Protein AF-A0A948F3L5-F1 (afdb_monomer)

Sequence (272 aa):
MDWMVRLPDGTLYGPLHLQALQVLARSGELTADTEIMDRKTSRTTTLQQALGGLATEAGPEADDLTATLQASWKDLAQSRDFYGHEARKWKNLYEQERERAAQKEQELMRQLEELHENELGACIRLEQAERELARLSEDYRRLEEEMEGTGGADPTARAMTWMKSYNDLSRRYDALMSQFTAKSLEVQEAREACVRAEEEAKQSLRQMETVAQREKEEAHLARKRLAEVEDAHLQLVKSYRELNDRYIRAREQAVQGQPTAPTGPRIKLTRS

Radius of gyration: 49.67 Å; Cα contacts (8 Å, |Δi|>4): 81; chains: 1; bounding box: 100×56×147 Å

pLDDT: mean 88.44, std 12.41, range [47.75, 98.5]

Structure (mmCIF, N/CA/C/O backbone):
data_AF-A0A948F3L5-F1
#
_entry.id   AF-A0A948F3L5-F1
#
loop_
_atom_site.group_PDB
_atom_site.id
_atom_site.type_symbol
_atom_site.label_atom_id
_atom_site.label_alt_id
_atom_site.label_comp_id
_atom_site.label_asym_id
_atom_site.label_entity_id
_atom_site.label_seq_id
_atom_site.pdbx_PDB_ins_code
_atom_site.Cartn_x
_atom_site.Cartn_y
_atom_site.Cartn_z
_atom_site.occupancy
_atom_site.B_iso_or_equiv
_atom_site.auth_seq_id
_atom_site.auth_comp_id
_atom_site.auth_asym_id
_atom_site.auth_atom_id
_atom_site.pdbx_PDB_model_num
ATOM 1 N N . MET A 1 1 ? -32.581 21.346 44.092 1.00 62.00 1 MET A N 1
ATOM 2 C CA . MET A 1 1 ? -31.331 21.850 43.481 1.00 62.00 1 MET A CA 1
ATOM 3 C C . MET A 1 1 ? -31.376 23.364 43.564 1.00 62.00 1 MET A C 1
ATOM 5 O O . MET A 1 1 ? -31.864 23.996 42.637 1.00 62.00 1 MET A O 1
ATOM 9 N N . ASP A 1 2 ? -30.996 23.939 44.703 1.00 85.62 2 ASP A N 1
ATOM 10 C CA . ASP A 1 2 ? -31.525 25.260 45.067 1.00 85.62 2 ASP A CA 1
ATOM 11 C C . ASP A 1 2 ? -30.473 26.235 45.611 1.00 85.62 2 ASP A C 1
ATOM 13 O O . ASP A 1 2 ? -30.848 27.304 46.056 1.00 85.62 2 ASP A O 1
ATOM 17 N N . TRP A 1 3 ? -29.171 25.946 45.549 1.00 92.44 3 TRP A N 1
ATOM 18 C CA . TRP A 1 3 ? -28.164 26.860 46.107 1.00 92.44 3 TRP A CA 1
ATOM 19 C C . TRP A 1 3 ? -27.540 27.749 45.027 1.00 92.44 3 TRP A C 1
ATOM 21 O O . TRP A 1 3 ? -27.182 27.267 43.953 1.00 92.44 3 TRP A O 1
ATOM 31 N N . MET A 1 4 ? -27.406 29.045 45.306 1.00 96.31 4 MET A N 1
ATOM 32 C CA . MET A 1 4 ? -26.634 29.997 44.502 1.00 96.31 4 MET A CA 1
ATOM 33 C C . MET A 1 4 ? -25.451 30.513 45.317 1.00 96.31 4 MET A C 1
ATOM 35 O O . MET A 1 4 ? -25.603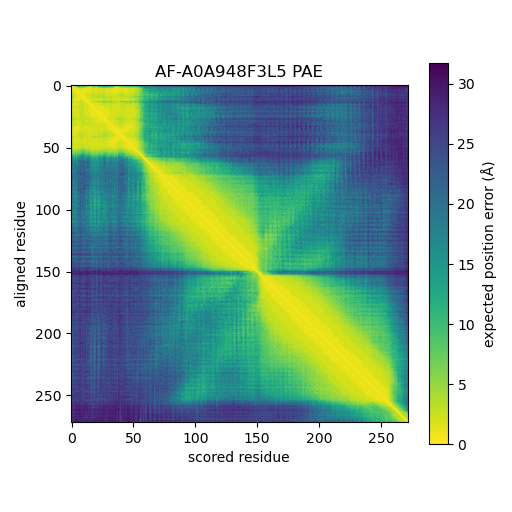 30.819 46.494 1.00 96.31 4 MET A O 1
ATOM 39 N N . VAL A 1 5 ? -24.279 30.609 44.702 1.00 96.44 5 VAL A N 1
ATOM 40 C CA . VAL A 1 5 ? -23.058 31.133 45.323 1.00 96.44 5 VAL A CA 1
ATOM 41 C C . VAL A 1 5 ? -22.924 32.599 44.971 1.00 96.44 5 VAL A C 1
ATOM 43 O O . VAL A 1 5 ? -23.073 32.955 43.804 1.00 96.44 5 VAL A O 1
ATOM 46 N N . ARG A 1 6 ? -22.629 33.443 45.954 1.00 96.88 6 ARG A N 1
ATOM 47 C CA . ARG A 1 6 ? -22.300 34.843 45.721 1.00 96.88 6 ARG A CA 1
ATOM 48 C C . ARG A 1 6 ? -20.790 35.024 45.779 1.00 96.88 6 ARG A C 1
ATOM 50 O O . ARG A 1 6 ? -20.177 34.803 46.820 1.00 96.88 6 ARG A O 1
ATOM 57 N N . LEU A 1 7 ? -20.200 35.407 44.655 1.00 94.12 7 LEU A N 1
ATOM 58 C CA . LEU A 1 7 ? -18.776 35.711 44.569 1.00 94.12 7 LEU A CA 1
ATOM 59 C C . LEU A 1 7 ? -18.476 37.093 45.189 1.00 94.12 7 LEU A C 1
ATOM 61 O O . LEU A 1 7 ? -19.390 37.910 45.349 1.00 94.12 7 LEU A O 1
ATOM 65 N N . PRO A 1 8 ? -17.208 37.389 45.542 1.00 90.56 8 PRO A N 1
ATOM 66 C CA . PRO A 1 8 ? -16.824 38.666 46.157 1.00 90.56 8 PRO A CA 1
ATOM 67 C C . PRO A 1 8 ? -17.127 39.897 45.292 1.00 90.56 8 PRO A C 1
ATOM 69 O O . PRO A 1 8 ? -17.306 40.994 45.813 1.00 90.56 8 PRO A O 1
ATOM 72 N N . ASP A 1 9 ? -17.206 39.713 43.973 1.00 93.00 9 ASP A N 1
ATOM 73 C CA . ASP A 1 9 ? -17.598 40.737 42.999 1.00 93.00 9 ASP A CA 1
ATOM 74 C C . ASP A 1 9 ? -19.118 41.015 42.984 1.00 93.00 9 ASP A C 1
ATOM 76 O O . ASP A 1 9 ? -19.596 41.880 42.251 1.00 93.00 9 ASP A O 1
ATOM 80 N N . GLY A 1 10 ? -19.886 40.299 43.810 1.00 92.38 10 GLY A N 1
ATOM 81 C CA . GLY A 1 10 ? -21.334 40.408 43.920 1.00 92.38 10 GLY A CA 1
ATOM 82 C C . GLY A 1 10 ? -22.104 39.593 42.882 1.00 92.38 10 GLY A C 1
ATOM 83 O O . GLY A 1 10 ? -23.337 39.611 42.918 1.00 92.38 10 GLY A O 1
ATOM 84 N N . THR A 1 11 ? -21.422 38.868 41.991 1.00 95.06 11 THR A N 1
ATOM 85 C CA . THR A 1 11 ? -22.075 38.017 40.994 1.00 95.06 11 THR A CA 1
ATOM 86 C C . THR A 1 11 ? -22.633 36.745 41.631 1.00 95.06 11 THR A C 1
ATOM 88 O O . THR A 1 11 ? -22.100 36.219 42.611 1.00 95.06 11 THR A O 1
ATOM 91 N N . LEU A 1 12 ? -23.758 36.266 41.094 1.00 95.19 12 LEU A N 1
ATOM 92 C CA . LEU A 1 12 ? -24.435 35.060 41.566 1.00 95.19 12 LEU A CA 1
ATOM 93 C C . LEU A 1 12 ? -24.225 33.918 40.572 1.00 95.19 12 LEU A C 1
ATOM 95 O O . LEU A 1 12 ? -24.549 34.049 39.393 1.00 95.19 12 LEU A O 1
ATOM 99 N N . TYR A 1 13 ? -23.735 32.787 41.070 1.00 93.31 13 TYR A N 1
ATOM 100 C CA . TYR A 1 13 ? -23.467 31.576 40.301 1.00 93.31 13 TYR A CA 1
ATOM 101 C C . TYR A 1 13 ? -24.371 30.438 40.795 1.00 93.31 13 TYR A C 1
ATOM 103 O O . TYR A 1 13 ? -24.291 30.020 41.950 1.00 93.31 13 TYR A O 1
ATOM 111 N N . GLY A 1 14 ? -25.274 29.935 39.952 1.00 86.06 14 GLY A N 1
ATOM 112 C CA . GLY A 1 14 ? -26.210 28.867 40.327 1.00 86.06 14 GLY A CA 1
ATOM 113 C C . GLY A 1 14 ? -27.324 28.637 39.300 1.00 86.06 14 GLY A C 1
ATOM 114 O O . GLY A 1 14 ? -27.429 29.404 38.343 1.00 86.06 14 GLY A O 1
ATOM 115 N N . PRO A 1 15 ? -28.176 27.603 39.476 1.00 90.06 15 PRO A N 1
ATOM 116 C CA . PRO A 1 15 ? -28.344 26.762 40.670 1.00 90.06 15 PRO A CA 1
ATOM 117 C C . PRO A 1 15 ? -27.375 25.570 40.743 1.00 90.06 15 PRO A C 1
ATOM 119 O O . PRO A 1 15 ? -27.203 24.829 39.780 1.00 90.06 15 PRO A O 1
ATOM 122 N N . LEU A 1 16 ? -26.791 25.349 41.922 1.00 92.56 16 LEU A N 1
ATOM 123 C CA . LEU A 1 16 ? -25.846 24.268 42.208 1.00 92.56 16 LEU A CA 1
ATOM 124 C C . LEU A 1 16 ? -26.396 23.311 43.277 1.00 92.56 16 LEU A C 1
ATOM 126 O O . LEU A 1 16 ? -27.225 23.666 44.123 1.00 92.56 16 LEU A O 1
ATOM 130 N N . HIS A 1 17 ? -25.933 22.060 43.229 1.00 91.69 17 HIS A N 1
ATOM 131 C CA . HIS A 1 17 ? -26.188 21.076 44.279 1.00 91.69 17 HIS A CA 1
ATOM 132 C C . HIS A 1 17 ? -25.215 21.285 45.444 1.00 91.69 17 HIS A C 1
ATOM 134 O O . HIS A 1 17 ? -24.051 21.617 45.232 1.00 91.69 17 HIS A O 1
ATOM 140 N N . LEU A 1 18 ? -25.656 21.024 46.675 1.00 86.69 18 LEU A N 1
ATOM 141 C CA . LEU A 1 18 ? -24.833 21.242 47.868 1.00 86.69 18 LEU A CA 1
ATOM 142 C C . LEU A 1 18 ? -23.567 20.357 47.879 1.00 86.69 18 LEU A C 1
ATOM 144 O O . LEU A 1 18 ? -22.511 20.786 48.332 1.00 86.69 18 LEU A O 1
ATOM 148 N N . GLN A 1 19 ? -23.629 19.172 47.262 1.00 87.19 19 GLN A N 1
ATOM 149 C CA . GLN A 1 19 ? -22.448 18.323 47.028 1.00 87.19 19 GLN A CA 1
ATOM 150 C C . GLN A 1 19 ? -21.428 18.963 46.070 1.00 87.19 19 GLN A C 1
ATOM 152 O O . GLN A 1 19 ? -20.229 18.835 46.291 1.00 87.19 19 GLN A O 1
ATOM 157 N N . ALA A 1 20 ? -21.874 19.680 45.032 1.00 90.06 20 ALA A N 1
ATOM 158 C CA . ALA A 1 20 ? -20.967 20.372 44.112 1.00 90.06 20 ALA A CA 1
ATOM 159 C C . ALA A 1 20 ? -20.237 21.522 44.823 1.00 90.06 20 ALA A C 1
ATOM 161 O O . ALA A 1 20 ? -19.038 21.704 44.629 1.00 90.06 20 ALA A O 1
ATOM 162 N N . LEU A 1 21 ? -20.928 22.229 45.727 1.00 92.38 21 LEU A N 1
ATOM 163 C CA . LEU A 1 21 ? -20.315 23.243 46.591 1.00 92.38 21 LEU A CA 1
ATOM 164 C C . LEU A 1 21 ? -19.250 22.648 47.515 1.00 92.38 21 LEU A C 1
ATOM 166 O O . LEU A 1 21 ? -18.215 23.268 47.728 1.00 92.38 21 LEU A O 1
ATOM 170 N N . GLN A 1 22 ? -19.462 21.429 48.018 1.00 89.75 22 GLN A N 1
ATOM 171 C CA . GLN A 1 22 ? -18.465 20.727 48.825 1.00 89.75 22 GLN A CA 1
ATOM 172 C C . GLN A 1 22 ? -17.207 20.369 48.015 1.00 89.75 22 GLN A C 1
ATOM 174 O O . GLN A 1 22 ? -16.100 20.444 48.546 1.00 89.75 22 GLN A O 1
ATOM 179 N N . VAL A 1 23 ? -17.359 20.002 46.738 1.00 89.69 23 VAL A N 1
ATOM 180 C CA . VAL A 1 23 ? -16.224 19.744 45.834 1.00 89.69 23 VAL A CA 1
ATOM 181 C C . VAL A 1 23 ? -15.447 21.033 45.553 1.00 89.69 23 VAL A C 1
ATOM 183 O O . VAL A 1 23 ? -14.229 21.029 45.697 1.00 89.69 23 VAL A O 1
ATOM 186 N N . LEU A 1 24 ? -16.140 22.136 45.249 1.00 92.12 24 LEU A N 1
ATOM 187 C CA . LEU A 1 24 ? -15.525 23.449 45.001 1.00 92.12 24 LEU A CA 1
ATOM 188 C C . LEU A 1 24 ? -14.835 24.031 46.249 1.00 92.12 24 LEU A C 1
ATOM 190 O O . LEU A 1 24 ? -13.778 24.650 46.159 1.00 92.12 24 LEU A O 1
ATOM 194 N N . ALA A 1 25 ? -15.395 23.790 47.437 1.00 91.88 25 ALA A N 1
ATOM 195 C CA . ALA A 1 25 ? -14.750 24.140 48.702 1.00 91.88 25 ALA A CA 1
ATOM 196 C C . ALA A 1 25 ? -13.459 23.334 48.923 1.00 91.88 25 ALA A C 1
ATOM 198 O O . ALA A 1 25 ? -12.459 23.871 49.392 1.00 91.88 25 ALA A O 1
ATOM 199 N N . ARG A 1 26 ? -13.462 22.037 48.575 1.00 86.19 26 ARG A N 1
ATOM 200 C CA . ARG A 1 26 ? -12.285 21.160 48.699 1.00 86.19 26 ARG A CA 1
ATOM 201 C C . ARG A 1 26 ? -11.198 21.467 47.671 1.00 86.19 26 ARG A C 1
ATOM 203 O O . ARG A 1 26 ? -10.030 21.275 47.994 1.00 86.19 26 ARG A O 1
ATOM 210 N N . SER A 1 27 ? -11.555 21.924 46.467 1.00 89.25 27 SER A N 1
ATOM 211 C CA . SER A 1 27 ? -10.576 22.373 45.466 1.00 89.25 27 SER A CA 1
ATOM 212 C C . SER A 1 27 ? -9.958 23.736 45.801 1.00 89.25 27 SER A C 1
ATOM 214 O O . SER A 1 27 ? -8.959 24.108 45.192 1.00 89.25 27 SER A O 1
ATOM 216 N N . GLY A 1 28 ? -10.506 24.453 46.791 1.00 90.88 28 GLY A N 1
ATOM 217 C CA . GLY A 1 28 ? -10.037 25.775 47.212 1.00 90.88 28 GLY A CA 1
ATOM 218 C C . GLY A 1 28 ? -10.542 26.922 46.334 1.00 90.88 28 GLY A C 1
ATOM 219 O O . GLY A 1 28 ? -10.111 28.056 46.514 1.00 90.88 28 GLY A O 1
ATOM 220 N N . GLU A 1 29 ? -11.459 26.647 45.403 1.00 92.56 29 GLU A N 1
ATOM 221 C CA . GLU A 1 29 ? -12.070 27.666 44.540 1.00 92.56 29 GLU A CA 1
ATOM 222 C C . GLU A 1 29 ? -13.083 28.538 45.293 1.00 92.56 29 GLU A C 1
ATOM 224 O O . GLU A 1 29 ? -13.306 29.688 44.920 1.00 92.56 29 GLU A O 1
ATOM 229 N N . LEU A 1 30 ? -13.673 28.014 46.373 1.00 94.06 30 LEU A N 1
ATOM 230 C CA . LEU A 1 30 ? -14.559 28.753 47.272 1.00 94.06 30 LEU A CA 1
ATOM 231 C C . LEU A 1 30 ? -13.974 28.794 48.685 1.00 94.06 30 LEU A C 1
ATOM 233 O O . LEU A 1 30 ? -13.595 27.763 49.243 1.00 94.06 30 LEU A O 1
ATOM 237 N N . THR A 1 31 ? -13.949 29.979 49.294 1.00 92.94 31 THR A N 1
ATOM 238 C CA . THR A 1 31 ? -13.561 30.145 50.701 1.00 92.94 31 THR A CA 1
ATOM 239 C C . THR A 1 31 ? -14.710 29.748 51.629 1.00 92.94 31 THR A C 1
ATOM 241 O O . THR A 1 31 ? -15.884 29.863 51.274 1.00 92.94 31 THR A O 1
ATOM 244 N N . ALA A 1 32 ? -14.388 29.295 52.844 1.00 91.56 32 ALA A N 1
ATOM 245 C CA . ALA A 1 32 ? -15.377 28.852 53.836 1.00 91.56 32 ALA A CA 1
ATOM 246 C C . ALA A 1 32 ? -16.413 29.938 54.203 1.00 91.56 32 ALA A C 1
ATOM 248 O O . ALA A 1 32 ? -17.563 29.622 54.521 1.00 91.56 32 ALA A O 1
ATOM 249 N N . ASP A 1 33 ? -16.013 31.204 54.080 1.00 93.69 33 ASP A N 1
ATOM 250 C CA . ASP A 1 33 ? -16.836 32.378 54.373 1.00 93.69 33 ASP A CA 1
ATOM 251 C C . ASP A 1 33 ? -17.692 32.830 53.181 1.00 93.69 33 ASP A C 1
ATOM 253 O O . ASP A 1 33 ? -18.449 33.791 53.301 1.00 93.69 33 ASP A O 1
ATOM 257 N N . THR A 1 34 ? -17.599 32.150 52.030 1.00 95.88 34 THR A N 1
ATOM 258 C CA . THR A 1 34 ? -18.387 32.503 50.841 1.00 95.88 34 THR A CA 1
ATOM 259 C C . THR A 1 34 ? -19.879 32.424 51.162 1.00 95.88 34 THR A C 1
ATOM 261 O O . THR A 1 34 ? -20.368 31.416 51.684 1.00 95.88 34 THR A O 1
ATOM 264 N N . GLU A 1 35 ? -20.613 33.488 50.838 1.00 96.75 35 GLU A N 1
ATOM 265 C CA . GLU A 1 35 ? -22.059 33.542 51.019 1.00 96.75 35 GLU A CA 1
ATOM 266 C C . GLU A 1 35 ? -22.749 32.653 49.984 1.00 96.75 35 GLU A C 1
ATOM 268 O O . GLU A 1 35 ? -22.563 32.800 48.773 1.00 96.75 35 GLU A O 1
ATOM 273 N N . ILE A 1 36 ? -23.595 31.745 50.460 1.00 96.19 36 ILE A N 1
ATOM 274 C CA . ILE A 1 36 ? -24.494 30.978 49.608 1.00 96.19 36 ILE A CA 1
ATOM 275 C C . ILE A 1 36 ? -25.940 31.304 49.965 1.00 96.19 36 ILE A C 1
ATOM 277 O O . ILE A 1 36 ? -26.285 31.544 51.121 1.00 96.19 36 ILE A O 1
ATOM 281 N N . MET A 1 37 ? -26.795 31.331 48.955 1.00 95.62 37 MET A N 1
ATOM 282 C CA . MET A 1 37 ? -28.201 31.678 49.075 1.00 95.62 37 MET A CA 1
ATOM 283 C C . MET A 1 37 ? -29.055 30.495 48.640 1.00 95.62 37 MET A C 1
ATOM 285 O O . MET A 1 37 ? -28.908 29.998 47.522 1.00 95.62 37 MET A O 1
ATOM 289 N N . ASP A 1 38 ? -29.963 30.059 49.508 1.00 93.31 38 ASP A N 1
ATOM 290 C CA . ASP A 1 38 ? -30.997 29.100 49.130 1.00 93.31 38 ASP A CA 1
ATOM 291 C C . ASP A 1 38 ? -32.077 29.826 48.321 1.00 93.31 38 ASP A C 1
ATOM 293 O O . ASP A 1 38 ? -32.753 30.733 48.801 1.00 93.31 38 ASP A O 1
ATOM 297 N N . ARG A 1 39 ? -32.249 29.412 47.071 1.00 92.69 39 ARG A N 1
ATOM 298 C CA . ARG A 1 39 ? -33.186 29.967 46.097 1.00 92.69 39 ARG A CA 1
ATOM 299 C C . ARG A 1 39 ? -34.642 29.863 46.549 1.00 92.69 39 ARG A C 1
ATOM 301 O O . ARG A 1 39 ? -35.451 30.678 46.118 1.00 92.69 39 ARG A O 1
ATOM 308 N N . LYS A 1 40 ? -35.001 28.866 47.364 1.00 90.81 40 LYS A N 1
ATOM 309 C CA . LYS A 1 40 ? -36.391 28.659 47.805 1.00 90.81 40 LYS A CA 1
ATOM 310 C C . LYS A 1 40 ? -36.759 29.520 48.999 1.00 90.81 40 LYS A C 1
ATOM 312 O O . LYS A 1 40 ? -37.881 30.008 49.077 1.00 90.81 40 LYS A O 1
ATOM 317 N N . THR A 1 41 ? -35.829 29.674 49.933 1.00 91.69 41 THR A N 1
ATOM 318 C CA . THR A 1 41 ? -36.065 30.397 51.187 1.00 91.69 41 THR A CA 1
ATOM 319 C C . THR A 1 41 ? -35.507 31.819 51.164 1.00 91.69 41 THR A C 1
ATOM 321 O O . THR A 1 41 ? -35.780 32.593 52.078 1.00 91.69 41 THR A O 1
ATOM 324 N N . SER A 1 42 ? -34.730 32.166 50.132 1.00 91.19 42 SER A N 1
ATOM 325 C CA . SER A 1 42 ? -33.952 33.407 50.009 1.00 91.19 42 SER A CA 1
ATOM 326 C C . SER A 1 42 ? -33.029 33.666 51.202 1.00 91.19 42 SER A C 1
ATOM 328 O O . SER A 1 42 ? -32.606 34.798 51.435 1.00 91.19 42 SER A O 1
ATOM 330 N N . ARG A 1 43 ? -32.718 32.627 51.983 1.00 94.44 43 ARG A N 1
ATOM 331 C CA . ARG A 1 43 ? -31.864 32.740 53.158 1.00 94.44 43 ARG A CA 1
ATOM 332 C C . ARG A 1 43 ? -30.409 32.673 52.715 1.00 94.44 43 ARG A C 1
ATOM 334 O O . ARG A 1 43 ? -30.001 31.715 52.061 1.00 94.44 43 ARG A O 1
ATOM 341 N N . THR A 1 44 ? -29.637 33.686 53.087 1.00 93.94 44 THR A N 1
ATOM 342 C CA . THR A 1 44 ? -28.184 33.688 52.947 1.00 93.94 44 THR A CA 1
ATOM 343 C C . THR A 1 44 ? -27.552 33.031 54.167 1.00 93.94 44 THR A C 1
ATOM 345 O O . THR A 1 44 ? -27.888 33.328 55.315 1.00 93.94 44 THR A O 1
ATOM 348 N N . THR A 1 45 ? -26.651 32.093 53.916 1.00 94.88 45 THR A N 1
ATOM 349 C CA . THR A 1 45 ? -25.855 31.398 54.930 1.00 94.88 45 THR A CA 1
ATOM 350 C C . THR A 1 45 ? -24.426 31.294 54.427 1.00 94.88 45 THR A C 1
ATOM 352 O O . THR A 1 45 ? -24.205 31.223 53.219 1.00 94.88 45 THR A O 1
ATOM 355 N N . THR A 1 46 ? -23.442 31.266 55.320 1.00 95.44 46 THR A N 1
ATOM 356 C CA . THR A 1 46 ? -22.065 31.000 54.889 1.00 95.44 46 THR A CA 1
ATOM 357 C C . THR A 1 46 ? -21.912 29.533 54.500 1.00 95.44 46 THR A C 1
ATOM 359 O O . THR A 1 46 ? -22.583 28.652 55.051 1.00 95.44 46 THR A O 1
ATOM 362 N N . LEU A 1 47 ? -21.018 29.260 53.549 1.00 92.19 47 LEU A N 1
ATOM 363 C CA . LEU A 1 47 ? -20.717 27.908 53.082 1.00 92.19 47 LEU A CA 1
ATOM 364 C C . LEU A 1 47 ? -20.346 26.974 54.248 1.00 92.19 47 LEU A C 1
ATOM 366 O O . LEU A 1 47 ? -20.824 25.840 54.307 1.00 92.19 47 LEU A O 1
ATOM 370 N N . GLN A 1 48 ? -19.575 27.468 55.223 1.00 91.56 48 GLN A N 1
ATOM 371 C CA . GLN A 1 48 ? -19.225 26.717 56.431 1.00 91.56 48 GLN A CA 1
ATOM 372 C C . GLN A 1 48 ? -20.445 26.349 57.289 1.00 91.56 48 GLN A C 1
ATOM 374 O O . GLN A 1 48 ? -20.538 25.217 57.760 1.00 91.56 48 GLN A O 1
ATOM 379 N N . GLN A 1 49 ? -21.394 27.271 57.484 1.00 90.56 49 GLN A N 1
ATOM 380 C CA . GLN A 1 49 ? -22.606 27.004 58.267 1.00 90.56 49 GLN A CA 1
ATOM 381 C C . GLN A 1 49 ? -23.538 26.024 57.553 1.00 90.56 49 GLN A C 1
ATOM 383 O O . GLN A 1 49 ? -24.088 25.126 58.190 1.00 90.56 49 GLN A O 1
ATOM 388 N N . ALA A 1 50 ? -23.682 26.159 56.234 1.00 88.69 50 ALA A N 1
ATOM 389 C CA . ALA A 1 50 ? -24.519 25.268 55.440 1.00 88.69 50 ALA A CA 1
ATOM 390 C C . ALA A 1 50 ? -23.975 23.831 55.404 1.00 88.69 50 ALA A C 1
ATOM 392 O O . ALA A 1 50 ? -24.744 22.878 55.507 1.00 88.69 50 ALA A O 1
ATOM 393 N N . LEU A 1 51 ? -22.651 23.663 55.312 1.00 87.50 51 LEU A N 1
ATOM 394 C CA . LEU A 1 51 ? -22.006 22.348 55.381 1.00 87.50 51 LEU A CA 1
ATOM 395 C C . LEU A 1 51 ? -21.973 21.790 56.815 1.00 87.50 51 LEU A C 1
ATOM 397 O O . LEU A 1 51 ? -22.134 20.586 57.005 1.00 87.50 51 LEU A O 1
ATOM 401 N N . GLY A 1 52 ? -21.800 22.649 57.825 1.00 81.56 52 GLY A N 1
ATOM 402 C CA . GLY A 1 52 ? -21.750 22.260 59.237 1.00 81.56 52 GLY A CA 1
ATOM 403 C C . GLY A 1 52 ? -23.102 21.833 59.817 1.00 81.56 52 GLY A C 1
ATOM 404 O O . GLY A 1 52 ? -23.148 20.902 60.620 1.00 81.56 52 GLY A O 1
ATOM 405 N N . GLY A 1 53 ? -24.204 22.450 59.375 1.00 74.81 53 GLY A N 1
ATOM 406 C CA . GLY A 1 53 ? -25.560 22.086 59.804 1.00 74.81 53 GLY A CA 1
ATOM 407 C C . GLY A 1 53 ? -26.001 20.695 59.336 1.00 74.81 53 GLY A C 1
ATOM 408 O O . GLY A 1 53 ? -26.759 20.024 60.025 1.00 74.81 53 GLY A O 1
ATOM 409 N N . LEU A 1 54 ? -25.467 20.215 58.210 1.00 66.44 54 LEU A N 1
ATOM 410 C CA . LEU A 1 54 ? -25.717 18.855 57.718 1.00 66.44 54 LEU A CA 1
ATOM 411 C C . LEU A 1 54 ? -24.953 17.782 58.503 1.00 66.44 54 LEU A C 1
ATOM 413 O O . LEU A 1 54 ? -25.400 16.642 58.574 1.00 66.44 54 LEU A O 1
ATOM 417 N N . ALA A 1 55 ? -23.820 18.137 59.114 1.00 58.47 55 ALA A N 1
ATOM 418 C CA . ALA A 1 55 ? -23.020 17.199 59.898 1.00 58.47 55 ALA A CA 1
ATOM 419 C C . ALA A 1 55 ? -23.642 16.881 61.270 1.00 58.47 55 ALA A C 1
ATOM 421 O O . ALA A 1 55 ? -23.285 15.878 61.878 1.00 58.47 55 ALA A O 1
ATOM 422 N N . THR A 1 56 ? -24.565 17.713 61.767 1.00 58.44 56 THR A N 1
ATOM 423 C CA . THR A 1 56 ? -25.170 17.546 63.101 1.00 58.44 56 THR A CA 1
ATOM 424 C C . THR A 1 56 ? -26.444 16.692 63.103 1.00 58.44 56 THR A C 1
ATOM 426 O O . THR A 1 56 ? -26.819 16.188 64.156 1.00 58.44 56 THR A O 1
ATOM 429 N N . GLU A 1 57 ? -27.077 16.471 61.945 1.00 54.28 57 GLU A N 1
ATOM 430 C CA . GLU A 1 57 ? -28.243 15.574 61.796 1.00 54.28 57 GLU A CA 1
ATOM 431 C C . GLU A 1 57 ? -27.884 14.191 61.230 1.00 54.28 57 GLU A C 1
ATOM 433 O O . GLU A 1 57 ? -28.729 13.296 61.159 1.00 54.28 57 GLU A O 1
ATOM 438 N N . ALA A 1 58 ? -26.624 13.984 60.852 1.00 47.75 58 ALA A N 1
ATOM 439 C CA . ALA A 1 58 ? -26.143 12.707 60.359 1.00 47.75 58 ALA A CA 1
ATOM 440 C C . ALA A 1 58 ? -25.910 11.756 61.545 1.00 47.75 58 ALA A C 1
ATOM 442 O O . ALA A 1 58 ? -24.848 11.735 62.164 1.00 47.75 58 ALA A O 1
ATOM 443 N N . GLY A 1 59 ? -26.945 10.987 61.890 1.00 56.75 59 GLY A N 1
ATOM 444 C CA . GLY A 1 59 ? -26.831 9.838 62.786 1.00 56.75 59 GLY A CA 1
ATOM 445 C C . GLY A 1 59 ? -25.828 8.786 62.268 1.00 56.75 59 GLY A C 1
ATOM 446 O O . GLY A 1 59 ? -25.232 8.964 61.206 1.00 56.75 59 GLY A O 1
ATOM 447 N N . PRO A 1 60 ? -25.655 7.653 62.973 1.00 57.91 60 PRO A N 1
ATOM 448 C CA . PRO A 1 60 ? -24.640 6.624 62.685 1.00 57.91 60 PRO A CA 1
ATOM 449 C C . PRO A 1 60 ? -24.687 5.972 61.279 1.00 57.91 60 PRO A C 1
ATOM 451 O O . PRO A 1 60 ? -23.862 5.117 60.983 1.00 57.91 60 PRO A O 1
ATOM 454 N N . GLU A 1 61 ? -25.594 6.384 60.388 1.00 52.94 61 GLU A N 1
ATOM 455 C CA . GLU A 1 61 ? -25.607 6.031 58.957 1.00 52.94 61 GLU A CA 1
ATOM 456 C C . GLU A 1 61 ? -24.574 6.814 58.111 1.00 52.94 61 GLU A C 1
ATOM 458 O O . GLU A 1 61 ? -24.322 6.471 56.955 1.00 52.94 61 GLU A O 1
ATOM 463 N N . ALA A 1 62 ? -23.935 7.853 58.665 1.00 55.22 62 ALA A N 1
ATOM 464 C CA . ALA A 1 62 ? -22.911 8.643 57.968 1.00 55.22 62 ALA A CA 1
ATOM 465 C C . ALA A 1 62 ? -21.647 7.834 57.614 1.00 55.22 62 ALA A C 1
ATOM 467 O O . ALA A 1 62 ? -21.020 8.078 56.577 1.00 55.22 62 ALA A O 1
ATOM 468 N N . ASP A 1 63 ? -21.292 6.847 58.441 1.00 56.62 63 ASP A N 1
ATOM 469 C CA . ASP A 1 63 ? -20.127 5.989 58.204 1.00 56.62 63 ASP A CA 1
ATOM 470 C C . ASP A 1 63 ? -20.324 5.083 56.975 1.00 56.62 63 ASP A C 1
ATOM 472 O O . ASP A 1 63 ? -19.379 4.856 56.218 1.00 56.62 63 ASP A O 1
ATOM 476 N N . ASP A 1 64 ? -21.559 4.668 56.677 1.00 61.00 64 ASP A N 1
ATOM 477 C CA . ASP A 1 64 ? -21.861 3.808 55.522 1.00 61.00 64 ASP A CA 1
ATOM 478 C C . ASP A 1 64 ? -21.840 4.597 54.188 1.00 61.00 64 ASP A C 1
ATOM 480 O O . ASP A 1 64 ? -21.381 4.128 53.139 1.00 61.00 64 ASP A O 1
ATOM 484 N N . LEU A 1 65 ? -22.231 5.877 54.229 1.00 64.69 65 LEU A N 1
ATOM 485 C CA . LEU A 1 65 ? -22.148 6.791 53.080 1.00 64.69 65 LEU A CA 1
ATOM 486 C C . LEU A 1 65 ? -20.705 7.188 52.735 1.00 64.69 65 LEU A C 1
ATOM 488 O O . LEU A 1 65 ? -20.362 7.366 51.564 1.00 64.69 65 LEU A O 1
ATOM 492 N N . THR A 1 66 ? -19.829 7.320 53.733 1.00 67.44 66 THR A N 1
ATOM 493 C CA . THR A 1 66 ? -18.410 7.597 53.462 1.00 67.44 66 THR A CA 1
ATOM 494 C C . THR A 1 66 ? -17.695 6.382 52.875 1.00 67.44 66 THR A C 1
ATOM 496 O O . THR A 1 66 ? -16.881 6.553 51.965 1.00 67.44 66 THR A O 1
ATOM 499 N N . ALA A 1 67 ? -18.044 5.165 53.306 1.00 66.25 67 ALA A N 1
ATOM 500 C CA . ALA A 1 67 ? -17.515 3.928 52.739 1.00 66.25 67 ALA A CA 1
ATOM 501 C C . ALA A 1 67 ? -17.925 3.740 51.266 1.00 66.25 67 ALA A C 1
ATOM 503 O O . ALA A 1 67 ? -17.078 3.450 50.416 1.00 66.25 67 ALA A O 1
ATOM 504 N N . THR A 1 68 ? -19.195 3.986 50.933 1.00 71.75 68 THR A N 1
ATOM 505 C CA . THR A 1 68 ? -19.695 3.920 49.545 1.00 71.75 68 THR A CA 1
ATOM 506 C C . THR A 1 68 ? -19.082 4.994 48.646 1.00 71.75 68 THR A C 1
ATOM 508 O O . THR A 1 68 ? -18.692 4.701 47.513 1.00 71.75 68 THR A O 1
ATOM 511 N N . LEU A 1 69 ? -18.895 6.219 49.150 1.00 70.31 69 LEU A N 1
ATOM 512 C CA . LEU A 1 69 ? -18.169 7.262 48.422 1.00 70.31 69 LEU A CA 1
ATOM 513 C C . LEU A 1 69 ? -16.706 6.870 48.194 1.00 70.31 69 LEU A C 1
ATOM 515 O O . LEU A 1 69 ? -16.212 6.997 47.077 1.00 70.31 69 LEU A O 1
ATOM 519 N N . GLN A 1 70 ? -16.002 6.368 49.212 1.00 71.62 70 GLN A N 1
ATOM 520 C CA . GLN A 1 70 ? -14.610 5.932 49.060 1.00 71.62 70 GLN A CA 1
ATOM 521 C C . GLN A 1 70 ? -14.457 4.776 48.062 1.00 71.62 70 GLN A C 1
ATOM 523 O O . GLN A 1 70 ? -13.482 4.765 47.308 1.00 71.62 70 GLN A O 1
ATOM 528 N N . ALA A 1 71 ? -15.408 3.838 48.020 1.00 74.19 71 ALA A N 1
ATOM 529 C CA . ALA A 1 71 ? -15.455 2.800 46.992 1.00 74.19 71 ALA A CA 1
ATOM 530 C C . ALA A 1 71 ? -15.633 3.414 45.591 1.00 74.19 71 ALA A C 1
ATOM 532 O O . ALA A 1 71 ? -14.838 3.140 44.695 1.00 74.19 71 ALA A O 1
ATOM 533 N N . SER A 1 72 ? -16.571 4.355 45.438 1.00 84.94 72 SER A N 1
ATOM 534 C CA . SER A 1 72 ? -16.809 5.064 44.174 1.00 84.94 72 SER A CA 1
ATOM 535 C C . SER A 1 72 ? -15.585 5.849 43.676 1.00 84.94 72 SER A C 1
ATOM 537 O O . SER A 1 72 ? -15.283 5.827 42.483 1.00 84.94 72 SER A O 1
ATOM 539 N N . TRP A 1 73 ? -14.826 6.500 44.565 1.00 83.50 73 TRP A N 1
ATOM 540 C CA . TRP A 1 73 ? -13.595 7.204 44.183 1.00 83.50 73 TRP A CA 1
ATOM 541 C C . TRP A 1 73 ? -12.492 6.256 43.711 1.00 83.50 73 TRP A C 1
ATOM 543 O O . TRP A 1 73 ? -11.753 6.599 42.787 1.00 83.50 73 TRP A O 1
ATOM 553 N N . LYS A 1 74 ? -12.374 5.069 44.316 1.00 88.75 74 LYS A N 1
ATOM 554 C CA . LYS A 1 74 ? -11.410 4.052 43.872 1.00 88.75 74 LYS A CA 1
ATOM 555 C C . LYS A 1 74 ? -11.768 3.520 42.486 1.00 88.75 74 LYS A C 1
ATOM 557 O O . LYS A 1 74 ? -10.879 3.441 41.642 1.00 88.75 74 LYS A O 1
ATOM 562 N N . ASP A 1 75 ? -13.045 3.252 42.231 1.00 87.56 75 ASP A N 1
ATOM 563 C CA . ASP A 1 75 ? -13.517 2.796 40.919 1.00 87.56 75 ASP A CA 1
ATOM 564 C C . ASP A 1 75 ? -13.297 3.867 39.842 1.00 87.56 75 ASP A C 1
ATOM 566 O O . ASP A 1 75 ? -12.813 3.573 38.747 1.00 87.56 75 ASP A O 1
ATOM 570 N N . LEU A 1 76 ? -13.561 5.138 40.164 1.00 88.31 76 LEU A N 1
ATOM 571 C CA . LEU A 1 76 ? -13.281 6.260 39.265 1.00 88.31 76 LEU A CA 1
ATOM 572 C C . LEU A 1 76 ? -11.782 6.422 38.983 1.00 88.31 76 LEU A C 1
ATOM 574 O O . LEU A 1 76 ? -11.404 6.687 37.842 1.00 88.31 76 LEU A O 1
ATOM 578 N N . ALA A 1 77 ? -10.922 6.244 39.989 1.00 89.75 77 ALA A N 1
ATOM 579 C CA . ALA A 1 77 ? -9.475 6.314 39.806 1.00 89.75 77 ALA A CA 1
ATOM 580 C C . ALA A 1 77 ? -8.968 5.183 38.896 1.00 89.75 77 ALA A C 1
ATOM 582 O O . ALA A 1 77 ? -8.224 5.447 37.953 1.00 89.75 77 ALA A O 1
ATOM 583 N N . GLN A 1 78 ? -9.438 3.950 39.114 1.00 92.12 78 GLN A N 1
ATOM 584 C CA . GLN A 1 78 ? -9.106 2.802 38.265 1.00 92.12 78 GLN A CA 1
ATOM 585 C C . GLN A 1 78 ? -9.595 2.997 36.827 1.00 92.12 78 GLN A C 1
ATOM 587 O O . GLN A 1 78 ? -8.852 2.742 35.881 1.00 92.12 78 GLN A O 1
ATOM 592 N N . SER A 1 79 ? -10.817 3.502 36.655 1.00 89.44 79 SER A N 1
ATOM 593 C CA . SER A 1 79 ? -11.396 3.803 35.344 1.00 89.44 79 SER A CA 1
ATOM 594 C C . SER A 1 79 ? -10.594 4.879 34.601 1.00 89.44 79 SER A C 1
ATOM 596 O O . SER A 1 79 ? -10.246 4.714 33.432 1.00 89.44 79 SER A O 1
ATOM 598 N N . ARG A 1 80 ? -10.193 5.955 35.291 1.00 93.19 80 ARG A N 1
ATOM 599 C CA . ARG A 1 80 ? -9.331 7.000 34.721 1.00 93.19 80 ARG A CA 1
ATOM 600 C C . ARG A 1 80 ? -7.982 6.441 34.276 1.00 93.19 80 ARG A C 1
ATOM 602 O O . ARG A 1 80 ? -7.517 6.769 33.186 1.00 93.19 80 ARG A O 1
ATOM 609 N N . ASP A 1 81 ? -7.350 5.621 35.107 1.00 95.25 81 ASP A N 1
ATOM 610 C CA . ASP A 1 81 ? -6.042 5.050 34.791 1.00 95.25 81 ASP A CA 1
ATOM 611 C C . ASP A 1 81 ? -6.142 4.049 33.624 1.00 95.25 81 ASP A C 1
ATOM 613 O O . ASP A 1 81 ? -5.267 4.039 32.752 1.00 95.25 81 ASP A O 1
ATOM 617 N N . PHE A 1 82 ? -7.247 3.297 33.538 1.00 95.06 82 PHE A N 1
ATOM 618 C CA . PHE A 1 82 ? -7.585 2.440 32.401 1.00 95.06 82 PHE A CA 1
ATOM 619 C C . PHE A 1 82 ? -7.705 3.241 31.096 1.00 95.06 82 PHE A C 1
ATOM 621 O O . PHE A 1 82 ? -6.969 2.971 30.143 1.00 95.06 82 PHE A O 1
ATOM 628 N N . TYR A 1 83 ? -8.534 4.289 31.060 1.00 93.62 83 TYR A N 1
ATOM 629 C CA . TYR A 1 83 ? -8.664 5.140 29.870 1.00 93.62 83 TYR A CA 1
ATOM 630 C C . TYR A 1 83 ? -7.364 5.877 29.539 1.00 93.62 83 TYR A C 1
ATOM 632 O O . TYR A 1 83 ? -7.025 6.057 28.371 1.00 93.62 83 TYR A O 1
ATOM 640 N N . GLY A 1 84 ? -6.586 6.266 30.552 1.00 95.31 84 GLY A N 1
ATOM 641 C CA . GLY A 1 84 ? -5.272 6.873 30.362 1.00 95.31 84 GLY A CA 1
ATOM 642 C C . GLY A 1 84 ? -4.254 5.913 29.740 1.00 95.31 84 GLY A C 1
ATOM 643 O O . GLY A 1 84 ? -3.374 6.344 28.991 1.00 95.31 84 GLY A O 1
ATOM 644 N N . HIS A 1 85 ? -4.340 4.616 30.034 1.00 96.94 85 HIS A N 1
ATOM 645 C CA . HIS A 1 85 ? -3.538 3.589 29.370 1.00 96.94 85 HIS A CA 1
ATOM 646 C C . HIS A 1 85 ? -4.016 3.356 27.931 1.00 96.94 85 HIS A C 1
ATOM 648 O O . HIS A 1 85 ? -3.207 3.308 27.004 1.00 96.94 85 HIS A O 1
ATOM 654 N N . GLU A 1 86 ? -5.326 3.257 27.725 1.00 95.62 86 GLU A N 1
ATOM 655 C CA . GLU A 1 86 ? -5.911 3.027 26.408 1.00 95.62 86 GLU A CA 1
ATOM 656 C C . GLU A 1 86 ? -5.648 4.198 25.445 1.00 95.62 86 GLU A C 1
ATOM 658 O O . GLU A 1 86 ? -5.210 3.981 24.317 1.00 95.62 86 GLU A O 1
ATOM 663 N N . ALA A 1 87 ? -5.766 5.444 25.910 1.00 95.88 87 ALA A N 1
ATOM 664 C CA . ALA A 1 87 ? -5.414 6.633 25.134 1.00 95.88 87 ALA A CA 1
ATOM 665 C C . ALA A 1 87 ? -3.933 6.642 24.717 1.00 95.88 87 ALA A C 1
ATOM 667 O O . ALA A 1 87 ? -3.612 6.962 23.572 1.00 95.88 87 ALA A O 1
ATOM 668 N N . ARG A 1 88 ? -3.021 6.241 25.617 1.00 98.06 88 ARG A N 1
ATOM 669 C CA . ARG A 1 88 ? -1.590 6.092 25.292 1.00 98.06 88 ARG A CA 1
ATOM 670 C C . ARG A 1 88 ? -1.358 5.004 24.246 1.00 98.06 88 ARG A C 1
ATOM 672 O O . ARG A 1 88 ? -0.582 5.214 23.320 1.00 98.06 88 ARG A O 1
ATOM 679 N N . LYS A 1 89 ? -2.061 3.874 24.352 1.00 97.94 89 LYS A N 1
ATOM 680 C CA . LYS A 1 89 ? -2.002 2.794 23.359 1.00 97.94 89 LYS A CA 1
ATOM 681 C C . LYS A 1 89 ? -2.445 3.283 21.977 1.00 97.94 89 LYS A C 1
ATOM 683 O O . LYS A 1 89 ? -1.725 3.064 21.009 1.00 97.94 89 LYS A O 1
ATOM 688 N N . TRP A 1 90 ? -3.587 3.964 21.884 1.00 97.06 90 TRP A N 1
ATOM 689 C CA . TRP A 1 90 ? -4.088 4.498 20.613 1.00 97.06 90 TRP A CA 1
ATOM 690 C C . TRP A 1 90 ? -3.170 5.564 20.024 1.00 97.06 90 TRP A C 1
ATOM 692 O O . TRP A 1 90 ? -2.915 5.541 18.823 1.00 97.06 90 TRP A O 1
ATOM 702 N N . LYS A 1 91 ? -2.617 6.447 20.863 1.00 97.88 91 LYS A N 1
ATOM 703 C CA . LYS A 1 91 ? -1.620 7.429 20.432 1.00 97.88 91 LYS A CA 1
ATOM 704 C C . LYS A 1 91 ? -0.391 6.748 19.823 1.00 97.88 91 LYS A C 1
ATOM 706 O O . LYS A 1 91 ? -0.008 7.099 18.714 1.00 97.88 91 LYS A O 1
ATOM 711 N N . ASN A 1 92 ? 0.162 5.739 20.497 1.00 97.81 92 ASN A N 1
ATOM 712 C CA . ASN A 1 92 ? 1.320 4.999 19.996 1.00 97.81 92 ASN A CA 1
ATOM 713 C C . ASN A 1 92 ? 1.009 4.268 18.681 1.00 97.81 92 ASN A C 1
ATOM 715 O O . ASN A 1 92 ? 1.828 4.283 17.770 1.00 97.81 92 ASN A O 1
ATOM 719 N N . LEU A 1 93 ? -0.170 3.645 18.559 1.00 96.75 93 LEU A N 1
ATOM 720 C CA . LEU A 1 93 ? -0.588 2.989 17.314 1.00 96.75 93 LEU A CA 1
ATOM 721 C C . LEU A 1 93 ? -0.732 3.992 16.163 1.00 96.75 93 LEU A C 1
ATOM 723 O O . LEU A 1 93 ? -0.285 3.716 15.055 1.00 96.75 93 LEU A O 1
ATOM 727 N N . TYR A 1 94 ? -1.314 5.162 16.425 1.00 97.31 94 TYR A N 1
ATOM 728 C CA . TYR A 1 94 ? -1.442 6.219 15.426 1.00 97.31 94 TYR A CA 1
ATOM 729 C C . TYR A 1 94 ? -0.079 6.774 14.993 1.00 97.31 94 TYR A C 1
ATOM 731 O O . TYR A 1 94 ? 0.156 6.964 13.802 1.00 97.31 94 TYR A O 1
ATOM 739 N N . GLU A 1 95 ? 0.830 7.015 15.940 1.00 97.69 95 GLU A N 1
ATOM 740 C CA . GLU A 1 95 ? 2.195 7.462 15.646 1.00 97.69 95 GLU A CA 1
ATOM 741 C C . GLU A 1 95 ? 2.952 6.420 14.810 1.00 97.69 95 GLU A C 1
ATOM 743 O O . GLU A 1 95 ? 3.543 6.780 13.795 1.00 97.69 95 GLU A O 1
ATOM 748 N N . GLN A 1 96 ? 2.833 5.131 15.142 1.00 97.56 96 GLN A N 1
ATOM 749 C CA . GLN A 1 96 ? 3.418 4.043 14.350 1.00 97.56 96 GLN A CA 1
ATOM 750 C C . GLN A 1 96 ? 2.847 3.965 12.930 1.00 97.56 96 GLN A C 1
ATOM 752 O O . GLN A 1 96 ? 3.603 3.808 11.973 1.00 97.56 96 GLN A O 1
ATOM 757 N N . GLU A 1 97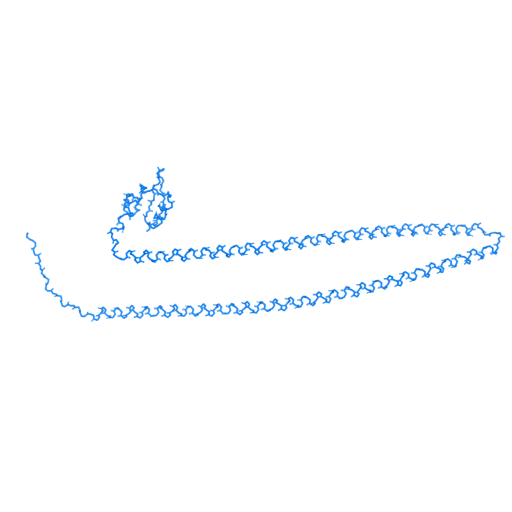 ? 1.527 4.073 12.759 1.00 93.81 97 GLU A N 1
ATOM 758 C CA . GLU A 1 97 ? 0.914 4.080 11.424 1.00 93.81 97 GLU A CA 1
ATOM 759 C C . GLU A 1 97 ? 1.340 5.302 10.610 1.00 93.81 97 GLU A C 1
ATOM 761 O O . GLU A 1 97 ? 1.644 5.188 9.422 1.00 93.81 97 GLU A O 1
ATOM 766 N N . ARG A 1 98 ? 1.448 6.467 11.253 1.00 97.62 98 ARG A N 1
ATOM 767 C CA . ARG A 1 98 ? 1.957 7.682 10.616 1.00 97.62 98 ARG A CA 1
ATOM 768 C C . ARG A 1 98 ? 3.414 7.522 10.170 1.00 97.62 98 ARG A C 1
ATOM 770 O O . ARG A 1 98 ? 3.750 7.947 9.068 1.00 97.62 98 ARG A O 1
ATOM 777 N N . GLU A 1 99 ? 4.268 6.910 10.987 1.00 97.31 99 GLU A N 1
ATOM 778 C CA . GLU A 1 99 ? 5.661 6.616 10.626 1.00 97.31 99 GLU A CA 1
ATOM 779 C C . GLU A 1 99 ? 5.752 5.621 9.461 1.00 97.31 99 GLU A C 1
ATOM 781 O O . GLU A 1 99 ? 6.494 5.863 8.511 1.00 97.31 99 GLU A O 1
ATOM 786 N N . ARG A 1 100 ? 4.951 4.546 9.475 1.00 96.00 100 ARG A N 1
ATOM 787 C CA . ARG A 1 100 ? 4.873 3.580 8.361 1.00 96.00 100 ARG A CA 1
ATOM 788 C C . ARG A 1 100 ? 4.416 4.238 7.063 1.00 96.00 100 ARG A C 1
ATOM 790 O O . ARG A 1 100 ? 4.947 3.922 6.001 1.00 96.00 100 ARG A O 1
ATOM 797 N N . ALA A 1 101 ? 3.436 5.138 7.134 1.00 93.19 101 ALA A N 1
ATOM 798 C CA . ALA A 1 101 ? 2.967 5.887 5.974 1.00 93.19 101 ALA A CA 1
ATOM 799 C C . ALA A 1 101 ? 4.067 6.804 5.418 1.00 93.19 101 ALA A C 1
ATOM 801 O O . ALA A 1 101 ? 4.327 6.772 4.218 1.00 93.19 101 ALA A O 1
ATOM 802 N N . ALA A 1 102 ? 4.768 7.537 6.288 1.00 96.75 102 ALA A N 1
ATOM 803 C CA . ALA A 1 102 ? 5.880 8.398 5.888 1.00 96.75 102 ALA A CA 1
ATOM 804 C C . ALA A 1 102 ? 7.039 7.607 5.252 1.00 96.75 102 ALA A C 1
ATOM 806 O O . ALA A 1 102 ? 7.613 8.045 4.260 1.00 96.75 102 ALA A O 1
ATOM 807 N N . GLN A 1 103 ? 7.360 6.421 5.778 1.00 96.12 103 GLN A N 1
ATOM 808 C CA . GLN A 1 103 ? 8.380 5.538 5.198 1.00 96.12 103 GLN A CA 1
ATOM 809 C C . GLN A 1 103 ? 7.990 5.050 3.798 1.00 96.12 103 GLN A C 1
ATOM 811 O O . GLN A 1 103 ? 8.810 5.100 2.885 1.00 96.12 103 GLN A O 1
ATOM 816 N N . LYS A 1 104 ? 6.734 4.628 3.607 1.00 93.38 104 LYS A N 1
ATOM 817 C CA . LYS A 1 104 ? 6.226 4.218 2.288 1.00 93.38 104 LYS A CA 1
ATOM 818 C C . LYS A 1 104 ? 6.244 5.368 1.284 1.00 93.38 104 LYS A C 1
ATOM 820 O O . LYS A 1 104 ? 6.587 5.161 0.127 1.00 93.38 104 LYS A O 1
ATOM 825 N N . GLU A 1 105 ? 5.889 6.576 1.715 1.00 93.75 105 GLU A N 1
ATOM 826 C CA . GLU A 1 105 ? 5.945 7.769 0.866 1.00 93.75 105 GLU A CA 1
ATOM 827 C C . GLU A 1 105 ? 7.385 8.079 0.430 1.00 93.75 105 GLU A C 1
ATOM 829 O O . GLU A 1 105 ? 7.633 8.302 -0.752 1.00 93.75 105 GLU A O 1
ATOM 834 N N . GLN A 1 106 ? 8.351 8.001 1.351 1.00 97.00 106 GLN A N 1
ATOM 835 C CA . GLN A 1 106 ? 9.775 8.152 1.031 1.00 97.00 106 GLN A CA 1
ATOM 836 C C . GLN A 1 106 ? 10.280 7.080 0.062 1.00 97.00 106 GLN A C 1
ATOM 838 O O . GLN A 1 106 ? 11.029 7.391 -0.863 1.00 97.00 106 GLN A O 1
ATOM 843 N N . GLU A 1 107 ? 9.868 5.827 0.247 1.00 94.25 107 GLU A N 1
ATOM 844 C CA . GLU A 1 107 ? 10.238 4.734 -0.649 1.00 94.25 107 GLU A CA 1
ATOM 845 C C . GLU A 1 107 ? 9.701 4.953 -2.069 1.00 94.25 107 GLU A C 1
ATOM 847 O O . GLU A 1 107 ? 10.452 4.807 -3.032 1.00 94.25 107 GLU A O 1
ATOM 852 N N . LEU A 1 108 ? 8.436 5.364 -2.204 1.00 90.81 108 LEU A N 1
ATOM 853 C CA . LEU A 1 108 ? 7.835 5.679 -3.501 1.00 90.81 108 LEU A CA 1
ATOM 854 C C . LEU A 1 108 ? 8.506 6.885 -4.170 1.00 90.81 108 LEU A C 1
ATOM 856 O O . LEU A 1 108 ? 8.743 6.849 -5.374 1.00 90.81 108 LEU A O 1
ATOM 860 N N . MET A 1 109 ? 8.851 7.930 -3.409 1.00 96.00 109 MET A N 1
ATOM 861 C CA . MET A 1 109 ? 9.608 9.067 -3.948 1.00 96.00 109 MET A CA 1
ATOM 862 C C . MET A 1 109 ? 10.971 8.626 -4.487 1.00 96.00 109 MET A C 1
ATOM 864 O O . MET A 1 109 ? 11.316 8.980 -5.611 1.00 96.00 109 MET A O 1
ATOM 868 N N . ARG A 1 110 ? 11.698 7.780 -3.748 1.00 96.75 110 ARG A N 1
ATOM 869 C CA . ARG A 1 110 ? 12.979 7.225 -4.208 1.00 96.75 110 ARG A CA 1
ATOM 870 C C . ARG A 1 110 ? 12.821 6.408 -5.493 1.00 96.75 110 ARG A C 1
ATOM 872 O O . ARG A 1 110 ? 13.617 6.552 -6.411 1.00 96.75 110 ARG A O 1
ATOM 879 N N . GLN A 1 111 ? 11.779 5.581 -5.585 1.00 92.62 111 GLN A N 1
ATOM 880 C CA . GLN A 1 111 ? 11.494 4.810 -6.800 1.00 92.62 111 GLN A CA 1
ATOM 881 C C . GLN A 1 111 ? 11.171 5.715 -8.000 1.00 92.62 111 GLN A C 1
ATOM 883 O O . GLN A 1 111 ? 11.594 5.422 -9.116 1.00 92.62 111 GLN A O 1
ATOM 888 N N . LEU A 1 112 ? 10.448 6.821 -7.790 1.00 91.62 112 LEU A N 1
ATOM 889 C CA . LEU A 1 112 ? 10.172 7.802 -8.845 1.00 91.62 112 LEU A CA 1
ATOM 890 C C . LEU A 1 112 ? 11.445 8.510 -9.322 1.00 91.62 112 LEU A C 1
ATOM 892 O O . LEU A 1 112 ? 11.617 8.691 -10.526 1.00 91.62 112 LEU A O 1
ATOM 896 N N . GLU A 1 113 ? 12.340 8.878 -8.405 1.00 96.50 113 GLU A N 1
ATOM 897 C CA . GLU A 1 113 ? 13.642 9.470 -8.740 1.00 96.50 113 GLU A CA 1
ATOM 898 C C . GLU A 1 113 ? 14.508 8.492 -9.547 1.00 96.50 113 GLU A C 1
ATOM 900 O O . GLU A 1 113 ? 15.002 8.851 -10.615 1.00 96.50 113 GLU A O 1
ATOM 905 N N . GLU A 1 114 ? 14.606 7.231 -9.113 1.00 93.75 114 GLU A N 1
ATOM 906 C CA . GLU A 1 114 ? 15.334 6.179 -9.836 1.00 93.75 114 GLU A CA 1
ATOM 907 C C . GLU A 1 114 ? 14.759 5.948 -11.248 1.00 93.75 114 GLU A C 1
ATOM 909 O O . GLU A 1 114 ? 15.507 5.794 -12.217 1.00 93.75 114 GLU A O 1
ATOM 914 N N . LEU A 1 115 ? 13.430 5.947 -11.407 1.00 90.88 115 LEU A N 1
ATOM 915 C CA . LEU A 1 115 ? 12.796 5.854 -12.727 1.00 90.88 115 LEU A CA 1
ATOM 916 C C . LEU A 1 115 ? 13.127 7.067 -13.603 1.00 90.88 115 LEU A C 1
ATOM 918 O O . LEU A 1 115 ? 13.448 6.891 -14.778 1.00 90.88 115 LEU A O 1
ATOM 922 N N . HIS A 1 116 ? 13.114 8.274 -13.041 1.00 93.12 116 HIS A N 1
ATOM 923 C CA . HIS A 1 116 ? 13.431 9.490 -13.782 1.00 93.12 116 HIS A CA 1
ATOM 924 C C . HIS A 1 116 ? 14.896 9.529 -14.250 1.00 93.12 116 HIS A C 1
ATOM 926 O O . HIS A 1 116 ? 15.178 9.886 -15.396 1.00 93.12 116 HIS A O 1
ATOM 932 N N . GLU A 1 117 ? 15.838 9.100 -13.404 1.00 96.19 117 GLU A N 1
ATOM 933 C CA . GLU A 1 117 ? 17.248 8.947 -13.783 1.00 96.19 117 GLU A CA 1
ATOM 934 C C . GLU A 1 117 ? 17.424 7.922 -14.913 1.00 96.19 117 GLU A C 1
ATOM 936 O O . GLU A 1 117 ? 18.169 8.156 -15.873 1.00 96.19 117 GLU A O 1
ATOM 941 N N . ASN A 1 118 ? 16.697 6.803 -14.845 1.00 89.31 118 ASN A N 1
ATOM 942 C CA . ASN A 1 118 ? 16.710 5.776 -15.884 1.00 89.31 118 ASN A CA 1
ATOM 943 C C . ASN A 1 118 ? 16.145 6.283 -17.219 1.00 89.31 118 ASN A C 1
ATOM 945 O O . ASN A 1 118 ? 16.727 6.002 -18.274 1.00 89.31 118 ASN A O 1
ATOM 949 N N . GLU A 1 119 ? 15.047 7.043 -17.184 1.00 92.81 119 GLU A N 1
ATOM 950 C CA . GLU A 1 119 ? 14.453 7.691 -18.357 1.00 92.81 119 GLU A CA 1
ATOM 951 C C . GLU A 1 119 ? 15.427 8.682 -18.998 1.00 92.81 119 GLU A C 1
ATOM 953 O O . GLU A 1 119 ? 15.678 8.610 -20.203 1.00 92.81 119 GLU A O 1
ATOM 958 N N . LEU A 1 120 ? 16.050 9.556 -18.201 1.00 97.06 120 LEU A N 1
ATOM 959 C CA . LEU A 1 120 ? 17.045 10.506 -18.695 1.00 97.06 120 LEU A CA 1
ATOM 960 C C . LEU A 1 120 ? 18.239 9.781 -19.333 1.00 97.06 120 LEU A C 1
ATOM 962 O O . LEU A 1 120 ? 18.680 10.137 -20.430 1.00 97.06 120 LEU A O 1
ATOM 966 N N . GLY A 1 121 ? 18.729 8.7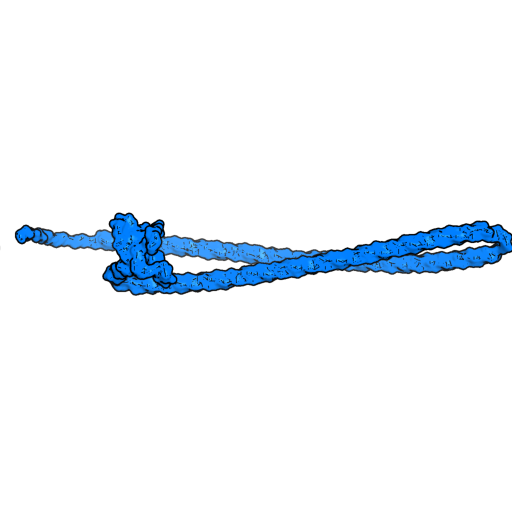20 -18.688 1.00 93.50 121 GLY A N 1
ATOM 967 C CA . GLY A 1 121 ? 19.786 7.875 -19.234 1.00 93.50 121 GLY A CA 1
ATOM 968 C C . GLY A 1 121 ? 19.393 7.211 -20.558 1.00 93.50 121 GLY A C 1
ATOM 969 O O . GLY A 1 121 ? 20.227 7.091 -21.456 1.00 93.50 121 GLY A O 1
ATOM 970 N N . ALA A 1 122 ? 18.133 6.797 -20.714 1.00 88.19 122 ALA A N 1
ATOM 971 C CA . ALA A 1 122 ? 17.622 6.244 -21.966 1.00 88.19 122 ALA A CA 1
ATOM 972 C C . ALA A 1 122 ? 17.551 7.300 -23.079 1.00 88.19 122 ALA A C 1
ATOM 974 O O . ALA A 1 122 ? 18.006 7.026 -24.190 1.00 88.19 122 ALA A O 1
ATOM 975 N N . CYS A 1 123 ? 17.075 8.509 -22.774 1.00 93.19 123 CYS A N 1
ATOM 976 C CA . CYS A 1 123 ? 17.038 9.627 -23.718 1.00 93.19 123 CYS A CA 1
ATOM 977 C C . CYS A 1 123 ? 18.437 9.992 -24.235 1.00 93.19 123 CYS A C 1
ATOM 979 O O . CYS A 1 123 ? 18.623 10.137 -25.441 1.00 93.19 123 CYS A O 1
ATOM 981 N N . ILE A 1 124 ? 19.443 10.060 -23.354 1.00 96.12 124 ILE A N 1
ATOM 982 C CA . ILE A 1 124 ? 20.832 10.346 -23.755 1.00 96.12 124 ILE A CA 1
ATOM 983 C C . ILE A 1 124 ? 21.375 9.250 -24.685 1.00 96.12 124 ILE A C 1
ATOM 985 O O . ILE A 1 124 ? 22.031 9.557 -25.680 1.00 96.12 124 ILE A O 1
ATOM 989 N N . ARG A 1 125 ? 21.099 7.971 -24.393 1.00 91.62 125 ARG A N 1
ATOM 990 C CA . ARG A 1 125 ? 21.519 6.852 -25.257 1.00 91.62 125 ARG A CA 1
ATOM 991 C C . ARG A 1 125 ? 20.854 6.905 -26.633 1.00 91.62 125 ARG A C 1
ATOM 993 O O . ARG A 1 125 ? 21.519 6.626 -27.626 1.00 91.62 125 ARG A O 1
ATOM 1000 N N . LEU A 1 126 ? 19.573 7.272 -26.696 1.00 90.19 126 LEU A N 1
ATOM 1001 C CA . LEU A 1 126 ? 18.862 7.458 -27.964 1.00 90.19 126 LEU A CA 1
ATOM 1002 C C . LEU A 1 126 ? 19.473 8.600 -28.778 1.00 90.19 126 LEU A C 1
ATOM 1004 O O . LEU A 1 126 ? 19.805 8.399 -29.941 1.00 90.19 126 LEU A O 1
ATOM 1008 N N . GLU A 1 127 ? 19.725 9.752 -28.155 1.00 95.12 127 GLU A N 1
ATOM 1009 C CA . GLU A 1 127 ? 20.347 10.894 -28.832 1.00 95.12 127 GLU A CA 1
ATOM 1010 C C . GLU A 1 127 ? 21.757 10.554 -29.355 1.00 95.12 127 GLU A C 1
ATOM 1012 O O . GLU A 1 127 ? 22.152 10.960 -30.450 1.00 95.12 127 GLU A O 1
ATOM 1017 N N . GLN A 1 128 ? 22.536 9.778 -28.596 1.00 94.75 128 GLN A N 1
ATOM 1018 C CA . GLN A 1 128 ? 23.841 9.286 -29.044 1.00 94.75 128 GLN A CA 1
ATOM 1019 C C . GLN A 1 128 ? 23.716 8.361 -30.259 1.00 94.75 128 GLN A C 1
ATOM 1021 O O . GLN A 1 128 ? 24.432 8.563 -31.241 1.00 94.75 128 GLN A O 1
ATOM 1026 N N . ALA A 1 129 ? 22.786 7.404 -30.230 1.00 88.81 129 ALA A N 1
ATOM 1027 C CA . ALA A 1 129 ? 22.543 6.496 -31.347 1.00 88.81 129 ALA A CA 1
ATOM 1028 C C . ALA A 1 129 ? 22.078 7.244 -32.611 1.00 88.81 129 ALA A C 1
ATOM 1030 O O . ALA A 1 129 ? 22.550 6.954 -33.708 1.00 88.81 129 ALA A O 1
ATOM 1031 N N . GLU A 1 130 ? 21.214 8.253 -32.472 1.00 93.06 130 GLU A N 1
ATOM 1032 C CA . GLU A 1 130 ? 20.780 9.105 -33.586 1.00 93.06 130 GLU A CA 1
ATOM 1033 C C . GLU A 1 130 ? 21.953 9.872 -34.212 1.00 93.06 130 GLU A C 1
ATOM 1035 O O . GLU A 1 130 ? 22.089 9.919 -35.437 1.00 93.06 130 GLU A O 1
ATOM 1040 N N . ARG A 1 131 ? 22.855 10.422 -33.387 1.00 96.75 131 ARG A N 1
ATOM 1041 C CA . ARG A 1 131 ? 24.076 11.092 -33.870 1.00 96.75 131 ARG A CA 1
ATOM 1042 C C . ARG A 1 131 ? 25.017 10.126 -34.588 1.00 96.75 131 ARG A C 1
ATOM 1044 O O . ARG A 1 131 ? 25.629 10.504 -35.586 1.00 96.75 131 ARG A O 1
ATOM 1051 N N . GLU A 1 132 ? 25.159 8.899 -34.096 1.00 93.94 132 GLU A N 1
ATOM 1052 C CA . GLU A 1 132 ? 25.968 7.866 -34.751 1.00 93.94 132 GLU A CA 1
ATOM 1053 C C . GLU A 1 132 ? 25.375 7.443 -36.097 1.00 93.94 132 GLU A C 1
ATOM 1055 O O . GLU A 1 132 ? 26.107 7.354 -37.084 1.00 93.94 132 GLU A O 1
ATOM 1060 N N . LEU A 1 133 ? 24.053 7.267 -36.175 1.00 89.12 133 LEU A N 1
ATOM 1061 C CA . LEU A 1 133 ? 23.354 6.979 -37.429 1.00 89.12 133 LEU A CA 1
ATOM 1062 C C . LEU A 1 133 ? 23.515 8.113 -38.448 1.00 89.12 133 LEU A C 1
ATOM 1064 O O . LEU A 1 133 ? 23.765 7.841 -39.624 1.00 89.12 133 LEU A O 1
ATOM 1068 N N . ALA A 1 134 ? 23.427 9.373 -38.011 1.00 94.31 134 ALA A N 1
ATOM 1069 C CA . ALA A 1 134 ? 23.657 10.528 -38.876 1.00 94.31 134 ALA A CA 1
ATOM 1070 C C . ALA A 1 134 ? 25.090 10.542 -39.439 1.00 94.31 134 ALA A C 1
ATOM 1072 O O . ALA A 1 134 ? 25.274 10.698 -40.645 1.00 94.31 134 ALA A O 1
ATOM 1073 N N . ARG A 1 135 ? 26.101 10.288 -38.593 1.00 95.31 135 ARG A N 1
ATOM 1074 C CA . ARG A 1 135 ? 27.510 10.186 -39.021 1.00 95.31 135 ARG A CA 1
ATOM 1075 C C . ARG A 1 135 ? 27.725 9.070 -40.037 1.00 95.31 135 ARG A C 1
ATOM 1077 O O . ARG A 1 135 ? 28.316 9.308 -41.084 1.00 95.31 135 ARG A O 1
ATOM 1084 N N . LEU A 1 136 ? 27.209 7.873 -39.755 1.00 88.81 136 LEU A N 1
ATOM 1085 C CA . LEU A 1 136 ? 27.319 6.744 -40.678 1.00 88.81 136 LEU A CA 1
ATOM 1086 C C . LEU A 1 136 ? 26.637 7.048 -42.015 1.00 88.81 136 LEU A C 1
ATOM 1088 O O . LEU A 1 136 ? 27.187 6.718 -43.059 1.00 88.81 136 LEU A O 1
ATOM 1092 N N . SER A 1 137 ? 25.477 7.708 -41.995 1.00 94.12 137 SER A N 1
ATOM 1093 C CA . SER A 1 137 ? 24.760 8.107 -43.213 1.00 94.12 137 SER A CA 1
ATOM 1094 C C . SER A 1 137 ? 25.573 9.088 -44.067 1.00 94.12 137 SER A C 1
ATOM 1096 O O . SER A 1 137 ? 25.618 8.951 -45.289 1.00 94.12 137 SER A O 1
ATOM 1098 N N . GLU A 1 138 ? 26.263 10.048 -43.444 1.00 96.12 138 GLU A N 1
ATOM 1099 C CA . GLU A 1 138 ? 27.180 10.950 -44.150 1.00 96.12 138 GLU A CA 1
ATOM 1100 C C . GLU A 1 138 ? 28.397 10.219 -44.730 1.00 96.12 138 GLU A C 1
ATOM 1102 O O . GLU A 1 138 ? 28.780 10.495 -45.868 1.00 96.12 138 GLU A O 1
ATOM 1107 N N . ASP A 1 139 ? 28.987 9.283 -43.983 1.00 88.19 139 ASP A N 1
ATOM 1108 C CA . ASP A 1 139 ? 30.114 8.470 -44.453 1.00 88.19 139 ASP A CA 1
ATOM 1109 C C . ASP A 1 139 ? 29.714 7.593 -45.649 1.00 88.19 139 ASP A C 1
ATOM 1111 O O . ASP A 1 139 ? 30.465 7.500 -46.621 1.00 88.19 139 ASP A O 1
ATOM 1115 N N . TYR A 1 140 ? 28.513 7.002 -45.620 1.00 84.38 140 TYR A N 1
ATOM 1116 C CA . TYR A 1 140 ? 27.954 6.270 -46.760 1.00 84.38 140 TYR A CA 1
ATOM 1117 C C . TYR A 1 140 ? 27.799 7.174 -47.986 1.00 84.38 140 TYR A C 1
ATOM 1119 O O . TYR A 1 140 ? 28.255 6.799 -49.064 1.00 84.38 140 TYR A O 1
ATOM 1127 N N . ARG A 1 141 ? 27.250 8.384 -47.818 1.00 94.31 141 ARG A N 1
ATOM 1128 C CA . ARG A 1 141 ? 27.124 9.357 -48.915 1.00 94.31 141 ARG A CA 1
ATOM 1129 C C . ARG A 1 141 ? 28.487 9.729 -49.514 1.00 94.31 141 ARG A C 1
ATOM 1131 O O . ARG A 1 141 ? 28.620 9.805 -50.729 1.00 94.31 141 ARG A O 1
ATOM 1138 N N . ARG A 1 142 ? 29.515 9.934 -48.680 1.00 91.81 142 ARG A N 1
ATOM 1139 C CA . ARG A 1 142 ? 30.885 10.226 -49.150 1.00 91.81 142 ARG A CA 1
ATOM 1140 C C . ARG A 1 142 ? 31.485 9.062 -49.933 1.00 91.81 142 ARG A C 1
ATOM 1142 O O . ARG A 1 142 ? 32.096 9.283 -50.971 1.00 91.81 142 ARG A O 1
ATOM 1149 N N . LEU A 1 143 ? 31.297 7.832 -49.456 1.00 83.31 143 LEU A N 1
ATOM 1150 C CA . LEU A 1 143 ? 31.741 6.623 -50.154 1.00 83.31 143 LEU A CA 1
ATOM 1151 C C . LEU A 1 143 ? 31.056 6.462 -51.517 1.00 83.31 143 LEU A C 1
ATOM 1153 O O . LEU A 1 143 ? 31.714 6.067 -52.479 1.00 83.31 143 LEU A O 1
ATOM 1157 N N . GLU A 1 144 ? 29.761 6.772 -51.612 1.00 87.00 144 GLU A N 1
ATOM 1158 C CA . GLU A 1 144 ? 29.038 6.795 -52.889 1.00 87.00 144 GLU A CA 1
ATOM 1159 C C . GLU A 1 144 ? 29.641 7.830 -53.852 1.00 87.00 144 GLU A C 1
ATOM 1161 O O . GLU A 1 144 ? 29.989 7.476 -54.979 1.00 87.00 144 GLU A O 1
ATOM 1166 N N . GLU A 1 145 ? 29.883 9.062 -53.390 1.00 89.50 145 GLU A N 1
ATOM 1167 C CA . GLU A 1 145 ? 30.526 10.122 -54.184 1.00 89.50 145 GLU A CA 1
ATOM 1168 C C . GLU A 1 145 ? 31.951 9.742 -54.640 1.00 89.50 145 GLU A C 1
ATOM 1170 O O . GLU A 1 145 ? 32.322 9.955 -55.798 1.00 89.50 145 GLU A O 1
ATOM 1175 N N . GLU A 1 146 ? 32.761 9.132 -53.767 1.00 85.31 146 GLU A N 1
ATOM 1176 C CA . GLU A 1 146 ? 34.109 8.649 -54.102 1.00 85.31 146 GLU A CA 1
ATOM 1177 C C . GLU A 1 146 ? 34.078 7.527 -55.151 1.00 85.31 146 GLU A C 1
ATOM 1179 O O . GLU A 1 146 ? 34.918 7.489 -56.059 1.00 85.31 146 GLU A O 1
ATOM 1184 N N . MET A 1 147 ? 33.107 6.615 -55.052 1.00 76.88 147 MET A N 1
ATOM 1185 C CA . MET A 1 147 ? 32.921 5.528 -56.014 1.00 76.88 147 MET A CA 1
ATOM 1186 C C . MET A 1 147 ? 32.447 6.025 -57.382 1.00 76.88 147 MET A C 1
ATOM 1188 O O . MET A 1 147 ? 32.854 5.462 -58.402 1.00 76.88 147 MET A O 1
ATOM 1192 N N . GLU A 1 148 ? 31.624 7.072 -57.423 1.00 85.25 148 GLU A N 1
ATOM 1193 C CA . GLU A 1 148 ? 31.231 7.735 -58.669 1.00 85.25 148 GLU A CA 1
ATOM 1194 C C . GLU A 1 148 ? 32.409 8.502 -59.296 1.00 85.25 148 GLU A C 1
ATOM 1196 O O . GLU A 1 148 ? 32.619 8.433 -60.510 1.00 85.25 148 GLU A O 1
ATOM 1201 N N . GLY A 1 149 ? 33.236 9.166 -58.479 1.00 81.88 149 GLY A N 1
ATOM 1202 C CA . GLY A 1 149 ? 34.381 9.960 -58.938 1.00 81.88 149 GLY A CA 1
ATOM 1203 C C . GLY A 1 149 ? 35.597 9.152 -59.417 1.00 81.88 149 GLY A C 1
ATOM 1204 O O . GLY A 1 149 ? 36.344 9.611 -60.281 1.00 81.88 149 GLY A O 1
ATOM 1205 N N . THR A 1 150 ? 35.809 7.935 -58.907 1.00 70.19 150 THR A N 1
ATOM 1206 C CA . THR A 1 150 ? 36.985 7.091 -59.231 1.00 70.19 150 THR A CA 1
ATOM 1207 C C . THR A 1 150 ? 36.818 6.200 -60.472 1.00 70.19 150 THR A C 1
ATOM 1209 O O . THR A 1 150 ? 37.684 5.371 -60.764 1.00 70.19 150 THR A O 1
ATOM 1212 N N . GLY A 1 151 ? 35.743 6.379 -61.246 1.00 54.56 151 GLY A N 1
ATOM 1213 C CA . GLY A 1 151 ? 35.305 5.515 -62.350 1.00 54.56 151 GLY A CA 1
ATOM 1214 C C . GLY A 1 151 ? 36.207 5.350 -63.591 1.00 54.56 151 GLY A C 1
ATOM 1215 O O . GLY A 1 151 ? 35.659 5.088 -64.657 1.00 54.56 151 GLY A O 1
ATOM 1216 N N . GLY A 1 152 ? 37.543 5.455 -63.517 1.00 55.47 152 GLY A N 1
ATOM 1217 C CA . GLY A 1 152 ? 38.393 5.470 -64.722 1.00 55.47 152 GLY A CA 1
ATOM 1218 C C . GLY A 1 152 ? 39.699 4.660 -64.782 1.00 55.47 152 GLY A C 1
ATOM 1219 O O . GLY A 1 152 ? 40.110 4.360 -65.898 1.00 55.47 152 GLY A O 1
ATOM 1220 N N . ALA A 1 153 ? 40.388 4.304 -63.687 1.00 62.09 153 ALA A N 1
ATOM 1221 C CA . ALA A 1 153 ? 41.824 3.969 -63.819 1.00 62.09 153 ALA A CA 1
ATOM 1222 C C . ALA A 1 153 ? 42.240 2.490 -63.645 1.00 62.09 153 ALA A C 1
ATOM 1224 O O . ALA A 1 153 ? 43.163 2.068 -64.337 1.00 62.09 153 ALA A O 1
ATOM 1225 N N . ASP A 1 154 ? 41.605 1.684 -62.778 1.00 79.69 154 ASP A N 1
ATOM 1226 C CA . ASP A 1 154 ? 42.030 0.283 -62.569 1.00 79.69 154 ASP A CA 1
ATOM 1227 C C . ASP A 1 154 ? 40.893 -0.631 -62.038 1.00 79.69 154 ASP A C 1
ATOM 1229 O O . ASP A 1 154 ? 40.425 -0.453 -60.905 1.00 79.69 154 ASP A O 1
ATOM 1233 N N . PRO A 1 155 ? 40.427 -1.632 -62.816 1.00 81.25 155 PRO A N 1
ATOM 1234 C CA . PRO A 1 155 ? 39.361 -2.548 -62.399 1.00 81.25 155 PRO A CA 1
ATOM 1235 C C . PRO A 1 155 ? 39.769 -3.464 -61.234 1.00 81.25 155 PRO A C 1
ATOM 1237 O O . PRO A 1 155 ? 38.917 -3.864 -60.437 1.00 81.25 155 PRO A O 1
ATOM 1240 N N . THR A 1 156 ? 41.058 -3.780 -61.100 1.00 84.88 156 THR A N 1
ATOM 1241 C CA . THR A 1 156 ? 41.574 -4.671 -60.051 1.00 84.88 156 THR A CA 1
ATOM 1242 C C . THR A 1 156 ? 41.565 -3.997 -58.682 1.00 84.88 156 THR A C 1
ATOM 1244 O O . THR A 1 156 ? 41.119 -4.594 -57.699 1.00 84.88 156 THR A O 1
ATOM 1247 N N . ALA A 1 157 ? 41.970 -2.726 -58.623 1.00 80.44 157 ALA A N 1
ATOM 1248 C CA . ALA A 1 157 ? 41.870 -1.917 -57.411 1.00 80.44 157 ALA A CA 1
ATOM 1249 C C . ALA A 1 157 ? 40.407 -1.779 -56.954 1.00 80.44 157 ALA A C 1
ATOM 1251 O O . ALA A 1 157 ? 40.106 -1.953 -55.773 1.00 80.44 157 ALA A O 1
ATOM 1252 N N . ARG A 1 158 ? 39.475 -1.572 -57.898 1.00 79.06 158 ARG A N 1
ATOM 1253 C CA . ARG A 1 158 ? 38.035 -1.503 -57.608 1.00 79.06 158 ARG A CA 1
ATOM 1254 C C . ARG A 1 158 ? 37.501 -2.812 -57.020 1.00 79.06 158 ARG A C 1
ATOM 1256 O O . ARG A 1 158 ? 36.781 -2.774 -56.025 1.00 79.06 158 ARG A O 1
ATOM 1263 N N . ALA A 1 159 ? 37.880 -3.961 -57.581 1.00 85.38 159 ALA A N 1
ATOM 1264 C CA . ALA A 1 159 ? 37.465 -5.268 -57.069 1.00 85.38 159 ALA A CA 1
ATOM 1265 C C . ALA A 1 159 ? 37.972 -5.529 -55.638 1.00 85.38 159 ALA A C 1
ATOM 1267 O O . ALA A 1 159 ? 37.217 -6.025 -54.801 1.00 85.38 159 ALA A O 1
ATOM 1268 N N . MET A 1 160 ? 39.215 -5.144 -55.326 1.00 84.88 160 MET A N 1
ATOM 1269 C CA . MET A 1 160 ? 39.777 -5.278 -53.975 1.00 84.88 160 MET A CA 1
ATOM 1270 C C . MET A 1 160 ? 39.062 -4.378 -52.959 1.00 84.88 160 MET A C 1
ATOM 1272 O O . MET A 1 160 ? 38.759 -4.826 -51.852 1.00 84.88 160 MET A O 1
ATOM 1276 N N . THR A 1 161 ? 38.729 -3.141 -53.339 1.00 83.50 161 THR A N 1
ATOM 1277 C CA . THR A 1 161 ? 37.943 -2.229 -52.492 1.00 83.50 161 THR A CA 1
ATOM 1278 C C . THR A 1 161 ? 36.547 -2.787 -52.208 1.00 83.50 161 THR A C 1
ATOM 1280 O O . THR A 1 161 ? 36.117 -2.789 -51.057 1.00 83.50 161 THR A O 1
ATOM 1283 N N . TRP A 1 162 ? 35.874 -3.340 -53.222 1.00 84.00 162 TRP A N 1
ATOM 1284 C CA . TRP A 1 162 ? 34.571 -3.997 -53.067 1.00 84.00 162 TRP A CA 1
ATOM 1285 C C . TRP A 1 162 ? 34.632 -5.244 -52.185 1.00 84.00 162 TRP A C 1
ATOM 1287 O O . TRP A 1 162 ? 33.765 -5.461 -51.344 1.00 84.00 162 TRP A O 1
ATOM 1297 N N . MET A 1 163 ? 35.669 -6.068 -52.336 1.00 90.19 163 MET A N 1
ATOM 1298 C CA . MET A 1 163 ? 35.828 -7.259 -51.504 1.00 90.19 163 MET A CA 1
ATOM 1299 C C . MET A 1 163 ? 36.088 -6.884 -50.038 1.00 90.19 163 MET A C 1
ATOM 1301 O O . MET A 1 163 ? 35.574 -7.537 -49.130 1.00 90.19 163 MET A O 1
ATOM 1305 N N . LYS A 1 164 ? 36.834 -5.799 -49.788 1.00 88.50 164 LYS A N 1
ATOM 1306 C CA . LYS A 1 164 ? 37.047 -5.271 -48.437 1.00 88.50 164 LYS A CA 1
ATOM 1307 C C . LYS A 1 164 ? 35.752 -4.725 -47.828 1.00 88.50 164 LYS A C 1
ATOM 1309 O O . LYS A 1 164 ? 35.427 -5.111 -46.710 1.00 88.50 164 LYS A O 1
ATOM 1314 N N . SER A 1 165 ? 34.997 -3.897 -48.556 1.00 84.81 165 SER A N 1
ATOM 1315 C CA . SER A 1 165 ? 33.727 -3.349 -48.057 1.00 84.81 165 SER A CA 1
ATOM 1316 C C . SER A 1 165 ? 32.688 -4.441 -47.804 1.00 84.81 165 SER A C 1
ATOM 1318 O O . SER A 1 165 ? 31.991 -4.394 -46.794 1.00 84.81 165 SER A O 1
ATOM 1320 N N . TYR A 1 166 ? 32.636 -5.469 -48.656 1.00 92.06 166 TYR A N 1
ATOM 1321 C CA . TYR A 1 166 ? 31.789 -6.640 -48.449 1.00 92.06 166 TYR A CA 1
ATOM 1322 C C . TYR A 1 166 ? 32.171 -7.413 -47.179 1.00 92.06 166 TYR A C 1
ATOM 1324 O O . TYR A 1 166 ? 31.305 -7.733 -46.369 1.00 92.06 166 TYR A O 1
ATOM 1332 N N . ASN A 1 167 ? 33.464 -7.673 -46.962 1.00 94.38 167 ASN A N 1
ATOM 1333 C CA . ASN A 1 167 ? 33.933 -8.357 -45.754 1.00 94.38 167 ASN A CA 1
ATOM 1334 C C . ASN A 1 167 ? 33.661 -7.539 -44.483 1.00 94.38 167 ASN A C 1
ATOM 1336 O O . ASN A 1 167 ? 33.251 -8.101 -43.467 1.00 94.38 167 ASN A O 1
ATOM 1340 N N . ASP A 1 168 ? 33.857 -6.220 -44.533 1.00 92.19 168 ASP A N 1
ATOM 1341 C CA . ASP A 1 168 ? 33.552 -5.327 -43.413 1.00 92.19 168 ASP A CA 1
ATOM 1342 C C . ASP A 1 168 ? 32.042 -5.283 -43.133 1.00 92.19 168 ASP A C 1
ATOM 1344 O O . ASP A 1 168 ? 31.630 -5.343 -41.973 1.00 92.19 168 ASP A O 1
ATOM 1348 N N . LEU A 1 169 ? 31.205 -5.257 -44.175 1.00 92.75 169 LEU A N 1
ATOM 1349 C CA . LEU A 1 169 ? 29.751 -5.340 -44.046 1.00 92.75 169 LEU A CA 1
ATOM 1350 C C . LEU A 1 169 ? 29.312 -6.682 -43.447 1.00 92.75 169 LEU A C 1
ATOM 1352 O O . LEU A 1 169 ? 28.494 -6.687 -42.532 1.00 92.75 169 LEU A O 1
ATOM 1356 N N . SER A 1 170 ? 29.888 -7.799 -43.900 1.00 94.81 170 SER A N 1
ATOM 1357 C CA . SER A 1 170 ? 29.614 -9.131 -43.346 1.00 94.81 170 SER A CA 1
ATOM 1358 C C . SER A 1 170 ? 29.949 -9.187 -41.857 1.00 94.81 170 SER A C 1
ATOM 1360 O O . SER A 1 170 ? 29.125 -9.618 -41.060 1.00 94.81 170 SER A O 1
ATOM 1362 N N . ARG A 1 171 ? 31.113 -8.666 -41.448 1.00 95.81 171 ARG A N 1
ATOM 1363 C CA . ARG A 1 171 ? 31.504 -8.614 -40.029 1.00 95.81 171 ARG A CA 1
ATOM 1364 C C . ARG A 1 171 ? 30.565 -7.748 -39.194 1.00 95.81 171 ARG A C 1
ATOM 1366 O O . ARG A 1 171 ? 30.246 -8.110 -38.064 1.00 95.81 171 ARG A O 1
ATOM 1373 N N . ARG A 1 172 ? 30.127 -6.602 -39.728 1.00 94.25 172 ARG A N 1
ATOM 1374 C CA . ARG A 1 172 ? 29.144 -5.734 -39.060 1.00 94.25 172 ARG A CA 1
ATOM 1375 C C . ARG A 1 172 ? 27.790 -6.421 -38.934 1.00 94.25 172 ARG A C 1
ATOM 1377 O O . ARG A 1 172 ? 27.163 -6.303 -37.888 1.00 94.25 172 ARG A O 1
ATOM 1384 N N . TYR A 1 173 ? 27.366 -7.151 -39.963 1.00 94.75 173 TYR A N 1
ATOM 1385 C CA . TYR A 1 173 ? 26.141 -7.940 -39.928 1.00 94.75 173 TYR A CA 1
ATOM 1386 C C . TYR A 1 173 ? 26.219 -9.036 -38.861 1.00 94.75 173 TYR A C 1
ATOM 1388 O O . TYR A 1 173 ? 25.326 -9.120 -38.025 1.00 94.75 173 TYR A O 1
ATOM 1396 N N . ASP A 1 174 ? 27.312 -9.800 -38.809 1.00 96.56 174 ASP A N 1
ATOM 1397 C CA . ASP A 1 174 ? 27.510 -10.840 -37.792 1.00 96.56 174 ASP A CA 1
ATOM 1398 C C . ASP A 1 174 ? 27.520 -10.249 -36.372 1.00 96.56 174 ASP A C 1
ATOM 1400 O O . ASP A 1 174 ? 26.881 -10.782 -35.460 1.00 96.56 174 ASP A O 1
ATOM 1404 N N . ALA A 1 175 ? 28.187 -9.105 -36.182 1.00 94.12 175 ALA A N 1
ATOM 1405 C CA . ALA A 1 175 ? 28.194 -8.387 -34.910 1.00 94.12 175 ALA A CA 1
ATOM 1406 C C . ALA A 1 175 ? 26.791 -7.893 -34.517 1.00 94.12 175 ALA A C 1
ATOM 1408 O O . ALA A 1 175 ? 26.381 -8.061 -33.368 1.00 94.12 175 ALA A O 1
ATOM 1409 N N . LEU A 1 176 ? 26.035 -7.327 -35.462 1.00 94.19 176 LEU A N 1
ATOM 1410 C CA . LEU A 1 176 ? 24.662 -6.878 -35.237 1.00 94.19 176 LEU A CA 1
ATOM 1411 C C . LEU A 1 176 ? 23.739 -8.053 -34.902 1.00 94.19 176 LEU A C 1
ATOM 1413 O O . LEU A 1 176 ? 22.942 -7.956 -33.974 1.00 94.19 176 LEU A O 1
ATOM 1417 N N . MET A 1 177 ? 23.875 -9.179 -35.604 1.00 96.06 177 MET A N 1
ATOM 1418 C CA . MET A 1 177 ? 23.111 -10.392 -35.324 1.00 96.06 177 MET A CA 1
ATOM 1419 C C . MET A 1 177 ? 23.428 -10.939 -33.932 1.00 96.06 177 MET A C 1
ATOM 1421 O O . MET A 1 177 ? 22.507 -11.258 -33.184 1.00 96.06 177 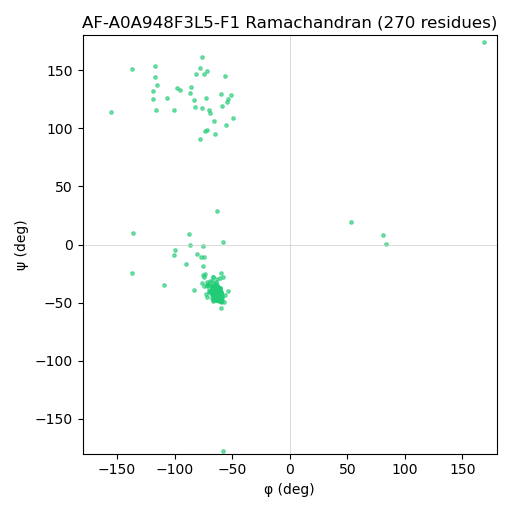MET A O 1
ATOM 1425 N N . SER A 1 178 ? 24.705 -10.965 -33.536 1.00 95.44 178 SER A N 1
ATOM 1426 C CA . SER A 1 178 ? 25.106 -11.340 -32.176 1.00 95.44 178 SER A CA 1
ATOM 1427 C C . SER A 1 178 ? 24.481 -10.415 -31.125 1.00 95.44 178 SER A C 1
ATOM 1429 O O . SER A 1 178 ? 23.932 -10.904 -30.135 1.00 95.44 178 SER A O 1
ATOM 1431 N N . GLN A 1 179 ? 24.516 -9.097 -31.337 1.00 94.44 179 GLN A N 1
ATOM 1432 C CA . GLN A 1 179 ? 23.901 -8.131 -30.422 1.00 94.44 179 GLN A CA 1
ATOM 1433 C C . GLN A 1 179 ? 22.382 -8.302 -30.355 1.00 94.44 179 GLN A C 1
ATOM 1435 O O . GLN A 1 179 ? 21.813 -8.298 -29.266 1.00 94.44 179 GLN A O 1
ATOM 1440 N N . PHE A 1 180 ? 21.726 -8.513 -31.496 1.00 93.38 180 PHE A N 1
ATOM 1441 C CA . PHE A 1 180 ? 20.291 -8.762 -31.563 1.00 93.38 180 PHE A CA 1
ATOM 1442 C C . PHE A 1 180 ? 19.902 -10.032 -30.800 1.00 93.38 180 PHE A C 1
ATOM 1444 O O . PHE A 1 180 ? 18.939 -10.014 -30.033 1.00 93.38 180 PHE A O 1
ATOM 1451 N N . THR A 1 181 ? 20.665 -11.120 -30.947 1.00 95.69 181 THR A N 1
ATOM 1452 C CA . THR A 1 181 ? 20.421 -12.356 -30.188 1.00 95.69 181 THR A CA 1
ATOM 1453 C C . THR A 1 181 ? 20.628 -12.163 -28.689 1.00 95.69 181 THR A C 1
ATOM 1455 O O . THR A 1 181 ? 19.794 -12.614 -27.908 1.00 95.69 181 THR A O 1
ATOM 1458 N N . ALA A 1 182 ? 21.670 -11.429 -28.282 1.00 95.06 182 ALA A N 1
ATOM 1459 C CA . ALA A 1 182 ? 21.923 -11.123 -26.877 1.00 95.06 182 ALA A CA 1
ATOM 1460 C C . ALA A 1 182 ? 20.790 -10.276 -26.279 1.00 95.06 182 ALA A C 1
ATOM 1462 O O . ALA A 1 182 ? 20.247 -10.621 -25.235 1.00 95.06 182 ALA A O 1
ATOM 1463 N N . LYS A 1 183 ? 20.352 -9.223 -26.980 1.00 93.12 183 LYS A N 1
ATOM 1464 C CA . LYS A 1 183 ? 19.234 -8.378 -26.537 1.00 93.12 183 LYS A CA 1
ATOM 1465 C C . LYS A 1 183 ? 17.897 -9.105 -26.528 1.00 93.12 183 LYS A C 1
ATOM 1467 O O . LYS A 1 183 ? 17.093 -8.873 -25.633 1.00 93.12 183 LYS A O 1
ATOM 1472 N N . SER A 1 184 ? 17.663 -10.007 -27.476 1.00 94.75 184 SER A N 1
ATOM 1473 C CA . SER A 1 184 ? 16.462 -10.847 -27.472 1.00 94.75 184 SER A CA 1
ATOM 1474 C C . SER A 1 184 ? 16.422 -11.760 -26.245 1.00 94.75 184 SER A C 1
ATOM 1476 O O . SER A 1 184 ? 15.364 -11.906 -25.635 1.00 94.75 184 SER A O 1
ATOM 1478 N N . LEU A 1 185 ? 17.573 -12.316 -25.853 1.00 96.81 185 LEU A N 1
ATOM 1479 C CA . LEU A 1 185 ? 17.710 -13.133 -24.649 1.00 96.81 185 LEU A CA 1
ATOM 1480 C C . LEU A 1 185 ? 17.521 -12.298 -23.374 1.00 96.81 185 LEU A C 1
ATOM 1482 O O . LEU A 1 185 ? 16.711 -12.678 -22.537 1.00 96.81 185 LEU A O 1
ATOM 1486 N N . GLU A 1 186 ? 18.147 -11.121 -23.270 1.00 93.94 186 GLU A N 1
ATOM 1487 C CA . GLU A 1 186 ? 17.925 -10.195 -22.144 1.00 93.94 186 GLU A CA 1
ATOM 1488 C C . GLU A 1 186 ? 16.435 -9.819 -21.992 1.00 93.94 186 GLU A C 1
ATOM 1490 O O . GLU A 1 186 ? 15.892 -9.819 -20.888 1.00 93.94 186 GLU A O 1
ATOM 1495 N N . VAL A 1 187 ? 15.738 -9.523 -23.100 1.00 90.56 187 VAL A N 1
ATOM 1496 C CA . VAL A 1 187 ? 14.296 -9.207 -23.082 1.00 90.56 187 VAL A CA 1
ATOM 1497 C C . VAL A 1 187 ? 13.466 -10.414 -22.650 1.00 90.56 187 VAL A C 1
ATOM 1499 O O . VAL A 1 187 ? 12.476 -10.251 -21.933 1.00 90.56 187 VAL A O 1
ATOM 1502 N N . GLN A 1 188 ? 13.838 -11.621 -23.077 1.00 94.69 188 GLN A N 1
ATOM 1503 C CA . GLN A 1 188 ? 13.167 -12.842 -22.645 1.00 94.69 188 GLN A CA 1
ATOM 1504 C C . GLN A 1 188 ? 13.353 -13.074 -21.138 1.00 94.69 188 GLN A C 1
ATOM 1506 O O . GLN A 1 188 ? 12.365 -13.286 -20.437 1.00 94.69 188 GLN A O 1
ATOM 1511 N N . GLU A 1 189 ? 14.578 -12.957 -20.628 1.00 93.69 189 GLU A N 1
ATOM 1512 C CA . GLU A 1 189 ? 14.880 -13.090 -19.199 1.00 93.69 189 GLU A CA 1
ATOM 1513 C C . GLU A 1 189 ? 14.130 -12.050 -18.358 1.00 93.69 189 GLU A C 1
ATOM 1515 O O . GLU A 1 189 ? 13.554 -12.389 -17.321 1.00 93.69 189 GLU A O 1
ATOM 1520 N N . ALA A 1 190 ? 14.066 -10.798 -18.825 1.00 88.56 190 ALA A N 1
ATOM 1521 C CA . ALA A 1 190 ? 13.302 -9.741 -18.169 1.00 88.56 190 ALA A CA 1
ATOM 1522 C C . ALA A 1 190 ? 11.799 -10.064 -18.125 1.00 88.56 190 ALA A C 1
ATOM 1524 O O . ALA A 1 190 ? 11.162 -9.894 -17.086 1.00 88.56 190 ALA A O 1
ATOM 1525 N N . ARG A 1 191 ? 11.225 -10.589 -19.217 1.00 92.94 191 ARG A N 1
ATOM 1526 C CA . ARG A 1 191 ? 9.818 -11.025 -19.249 1.00 92.94 191 ARG A CA 1
ATOM 1527 C C . ARG A 1 191 ? 9.553 -12.163 -18.268 1.00 92.94 191 ARG A C 1
ATOM 1529 O O . ARG A 1 191 ? 8.573 -12.105 -17.532 1.00 92.94 191 ARG A O 1
ATOM 1536 N N . GLU A 1 192 ? 10.418 -13.171 -18.231 1.00 95.62 192 GLU A N 1
ATOM 1537 C CA . GLU A 1 192 ? 10.304 -14.280 -17.280 1.00 95.62 192 GLU A CA 1
ATOM 1538 C C . GLU A 1 192 ? 10.433 -13.796 -15.828 1.00 95.62 192 GLU A C 1
ATOM 1540 O O . GLU A 1 192 ? 9.696 -14.257 -14.956 1.00 95.62 192 GLU A O 1
ATOM 1545 N N . ALA A 1 193 ? 11.316 -12.830 -15.559 1.00 92.19 193 ALA A N 1
ATOM 1546 C CA . ALA A 1 193 ? 11.437 -12.203 -14.247 1.00 92.19 193 ALA A CA 1
ATOM 1547 C C . ALA A 1 193 ? 10.164 -11.437 -13.849 1.00 92.19 193 ALA A C 1
ATOM 1549 O O . ALA A 1 193 ? 9.702 -11.590 -12.718 1.00 92.19 193 ALA A O 1
ATOM 1550 N N . CYS A 1 194 ? 9.557 -10.680 -14.770 1.00 88.75 194 CYS A N 1
ATOM 1551 C CA . CYS A 1 194 ? 8.279 -10.008 -14.527 1.00 88.75 194 CYS A CA 1
ATOM 1552 C C . CYS A 1 194 ? 7.157 -11.002 -14.200 1.00 88.75 194 CYS A C 1
ATOM 1554 O O . CYS A 1 194 ? 6.406 -10.771 -13.257 1.00 88.75 194 CYS A O 1
ATOM 1556 N N . VAL A 1 195 ? 7.064 -12.120 -14.931 1.00 95.44 195 VAL A N 1
ATOM 1557 C CA . VAL A 1 195 ? 6.061 -13.166 -14.660 1.00 95.44 195 VAL A CA 1
ATOM 1558 C C . VAL A 1 195 ? 6.262 -13.768 -13.267 1.00 95.44 195 VAL A C 1
ATOM 1560 O O . VAL A 1 195 ? 5.297 -13.883 -12.516 1.00 95.44 195 VAL A O 1
ATOM 1563 N N . ARG A 1 196 ? 7.507 -14.084 -12.879 1.00 96.38 196 ARG A N 1
ATOM 1564 C CA . ARG A 1 196 ? 7.811 -14.587 -11.526 1.00 96.38 196 ARG A CA 1
ATOM 1565 C C . ARG A 1 196 ? 7.398 -13.594 -10.439 1.00 96.38 196 ARG A C 1
ATOM 1567 O O . ARG A 1 196 ? 6.718 -13.978 -9.492 1.00 96.38 196 ARG A O 1
ATOM 1574 N N . ALA A 1 197 ? 7.744 -12.318 -10.603 1.00 90.12 197 ALA A N 1
ATOM 1575 C CA . ALA A 1 197 ? 7.366 -11.273 -9.653 1.00 90.12 197 ALA A CA 1
ATOM 1576 C C . ALA A 1 197 ? 5.836 -11.107 -9.548 1.00 90.12 197 ALA A C 1
ATOM 1578 O O . ALA A 1 197 ? 5.298 -10.930 -8.455 1.00 90.12 197 ALA A O 1
ATOM 1579 N N . GLU A 1 198 ? 5.114 -11.207 -10.668 1.00 91.31 198 GLU A N 1
ATOM 1580 C CA . GLU A 1 198 ? 3.649 -11.158 -10.683 1.00 91.31 198 GLU A CA 1
ATOM 1581 C C . GLU A 1 198 ? 3.027 -12.361 -9.953 1.00 91.31 198 GLU A C 1
ATOM 1583 O O . GLU A 1 198 ? 2.059 -12.209 -9.202 1.00 91.31 198 GLU A O 1
ATOM 1588 N N . GLU A 1 199 ? 3.578 -13.562 -10.140 1.00 96.75 199 GLU A N 1
ATOM 1589 C CA . GLU A 1 199 ? 3.139 -14.768 -9.437 1.00 96.75 199 GLU A CA 1
ATOM 1590 C C . GLU A 1 199 ? 3.387 -14.680 -7.927 1.00 96.75 199 GLU A C 1
ATOM 1592 O O . GLU A 1 199 ? 2.487 -14.998 -7.145 1.00 96.75 199 GLU A O 1
ATOM 1597 N N . GLU A 1 200 ? 4.556 -14.199 -7.504 1.00 94.06 200 GLU A N 1
ATOM 1598 C CA . GLU A 1 200 ? 4.884 -13.964 -6.092 1.00 94.06 200 GLU A CA 1
ATOM 1599 C C . GLU A 1 200 ? 3.937 -12.934 -5.458 1.00 94.06 200 GLU A C 1
ATOM 1601 O O . GLU A 1 200 ? 3.374 -13.178 -4.385 1.00 94.06 200 GLU A O 1
ATOM 1606 N N . ALA A 1 201 ? 3.667 -11.823 -6.151 1.00 87.81 201 ALA A N 1
ATOM 1607 C CA . ALA A 1 201 ? 2.711 -10.815 -5.699 1.00 87.81 201 ALA A CA 1
ATOM 1608 C C . ALA A 1 201 ? 1.291 -11.394 -5.563 1.00 87.81 201 ALA A C 1
ATOM 1610 O O . ALA A 1 201 ? 0.622 -11.178 -4.550 1.00 87.81 201 ALA A O 1
ATOM 1611 N N . LYS A 1 202 ? 0.836 -12.198 -6.536 1.00 95.38 202 LYS A N 1
ATOM 1612 C CA . LYS A 1 202 ? -0.457 -12.903 -6.476 1.00 95.38 202 LYS A CA 1
ATOM 1613 C C . LYS A 1 202 ? -0.528 -13.882 -5.304 1.00 95.38 202 LYS A C 1
ATOM 1615 O O . LYS A 1 202 ? -1.575 -13.992 -4.665 1.00 95.38 202 LYS A O 1
ATOM 1620 N N . GLN A 1 203 ? 0.553 -14.605 -5.012 1.00 96.44 203 GLN A N 1
ATOM 1621 C CA . GLN A 1 203 ? 0.610 -15.513 -3.864 1.00 96.44 203 GLN A CA 1
ATOM 1622 C C . GLN A 1 203 ? 0.540 -14.749 -2.538 1.00 96.44 203 GLN A C 1
ATOM 1624 O O . GLN A 1 203 ? -0.238 -15.132 -1.665 1.00 96.44 203 GLN A O 1
ATOM 1629 N N . SER A 1 204 ? 1.283 -13.648 -2.415 1.00 93.06 204 SER A N 1
ATOM 1630 C CA . SER A 1 204 ? 1.246 -12.768 -1.243 1.00 93.06 204 SER A CA 1
ATOM 1631 C C . SER A 1 204 ? -0.156 -12.190 -1.006 1.00 93.06 204 SER A C 1
ATOM 1633 O O . SER A 1 204 ? -0.683 -12.275 0.104 1.00 93.06 204 SER A O 1
ATOM 1635 N N . LEU A 1 205 ? -0.829 -11.714 -2.063 1.00 91.56 205 LEU A N 1
ATOM 1636 C CA . LEU A 1 205 ? -2.210 -11.222 -1.977 1.00 91.56 205 LEU A CA 1
ATOM 1637 C C . LEU A 1 205 ? -3.180 -12.300 -1.485 1.00 91.56 205 LEU A C 1
ATOM 1639 O O . LEU A 1 205 ? -3.958 -12.044 -0.569 1.00 91.56 205 LEU A O 1
ATOM 1643 N N . ARG A 1 206 ? -3.095 -13.526 -2.017 1.00 97.69 206 ARG A N 1
ATOM 1644 C CA . ARG A 1 206 ? -3.923 -14.648 -1.538 1.00 97.69 206 ARG A CA 1
ATOM 1645 C C . ARG A 1 206 ? -3.683 -14.936 -0.057 1.00 97.69 206 ARG A C 1
ATOM 1647 O O . ARG A 1 206 ? -4.633 -15.181 0.680 1.00 97.69 206 ARG A O 1
ATOM 1654 N N . GLN A 1 207 ? -2.431 -14.897 0.399 1.00 95.56 207 GLN A N 1
ATOM 1655 C CA . GLN A 1 207 ? -2.113 -15.086 1.816 1.00 95.56 207 GLN A CA 1
ATOM 1656 C C . GLN A 1 207 ? -2.739 -13.979 2.673 1.00 95.56 207 GLN A C 1
ATOM 1658 O O . GLN A 1 207 ? -3.425 -14.285 3.649 1.00 95.56 207 GLN A O 1
ATOM 1663 N N . MET A 1 208 ? -2.594 -12.713 2.277 1.00 90.69 208 MET A N 1
ATOM 1664 C CA . MET A 1 208 ? -3.217 -11.582 2.973 1.00 90.69 208 MET A CA 1
ATOM 1665 C C . MET A 1 208 ? -4.746 -11.688 3.017 1.00 90.69 208 MET A C 1
ATOM 1667 O O . MET A 1 208 ? -5.340 -11.480 4.074 1.00 90.69 208 MET A O 1
ATOM 1671 N N . GLU A 1 209 ? -5.390 -12.082 1.917 1.00 95.56 209 GLU A N 1
ATOM 1672 C CA . GLU A 1 209 ? -6.839 -12.307 1.868 1.00 95.56 209 GLU A CA 1
ATOM 1673 C C . GLU A 1 209 ? -7.284 -13.397 2.850 1.00 95.56 209 GLU A C 1
ATOM 1675 O O . GLU A 1 209 ? -8.276 -13.214 3.557 1.00 95.56 209 GLU A O 1
ATOM 1680 N N . THR A 1 210 ? -6.543 -14.507 2.953 1.00 97.31 210 THR A N 1
ATOM 1681 C CA . THR A 1 210 ? -6.875 -15.568 3.920 1.00 97.31 210 THR A CA 1
ATOM 1682 C C . THR A 1 210 ? -6.742 -15.107 5.370 1.00 97.31 210 THR A C 1
ATOM 1684 O O . THR A 1 210 ? -7.564 -15.489 6.204 1.00 97.31 210 THR A O 1
ATOM 1687 N N . VAL A 1 211 ? -5.751 -14.266 5.684 1.00 94.19 211 VAL A N 1
ATOM 1688 C CA . VAL A 1 211 ? -5.595 -13.685 7.027 1.00 94.19 211 VAL A CA 1
ATOM 1689 C C . VAL A 1 211 ? -6.752 -12.735 7.324 1.00 94.19 211 VAL A C 1
ATOM 1691 O O . VAL A 1 211 ? -7.411 -12.886 8.350 1.00 94.19 211 VAL A O 1
ATOM 1694 N N . ALA A 1 212 ? -7.082 -11.838 6.393 1.00 91.94 212 ALA A N 1
ATOM 1695 C CA . ALA A 1 212 ? -8.190 -10.899 6.547 1.00 91.94 212 ALA A CA 1
ATOM 1696 C C . ALA A 1 212 ? -9.548 -11.610 6.715 1.00 91.94 212 ALA A C 1
ATOM 1698 O O . ALA A 1 212 ? -10.398 -11.171 7.491 1.00 91.94 212 ALA A O 1
ATOM 1699 N N . GLN A 1 213 ? -9.764 -12.729 6.014 1.00 97.12 213 GLN A N 1
ATOM 1700 C CA . GLN A 1 213 ? -10.960 -13.557 6.189 1.00 97.12 213 GLN A CA 1
ATOM 1701 C C . GLN A 1 213 ? -11.029 -14.174 7.590 1.00 97.12 213 GLN A C 1
ATOM 1703 O O . GLN A 1 213 ? -12.074 -14.075 8.233 1.00 97.12 213 GLN A O 1
ATOM 1708 N N . ARG A 1 214 ? -9.923 -14.738 8.093 1.00 97.56 214 ARG A N 1
ATOM 1709 C CA . ARG A 1 214 ? -9.856 -15.289 9.458 1.00 97.56 214 ARG A CA 1
ATOM 1710 C C . ARG A 1 214 ? -10.132 -14.224 10.513 1.00 97.56 214 ARG A C 1
ATOM 1712 O O . ARG A 1 214 ? -10.979 -14.432 11.374 1.00 97.56 214 ARG A O 1
ATOM 1719 N N . GLU A 1 215 ? -9.504 -13.057 10.403 1.00 92.75 215 GLU A N 1
ATOM 1720 C CA . GLU A 1 215 ? -9.741 -11.942 11.328 1.00 92.75 215 GLU A CA 1
ATOM 1721 C C . GLU A 1 215 ? -11.203 -11.475 11.300 1.00 92.75 215 GLU A C 1
ATOM 1723 O O . GLU A 1 215 ? -11.796 -11.187 12.342 1.00 92.75 215 GLU A O 1
ATOM 1728 N N . LYS A 1 216 ? -11.828 -11.443 10.116 1.00 96.06 216 LYS A N 1
ATOM 1729 C CA . LYS A 1 216 ? -13.249 -11.106 9.975 1.00 96.06 216 LYS A CA 1
ATOM 1730 C C . LYS A 1 216 ? -14.151 -12.131 10.666 1.00 96.06 216 LYS A C 1
ATOM 1732 O O . LYS A 1 216 ? -15.120 -11.738 11.319 1.00 96.06 216 LYS A O 1
ATOM 1737 N N . GLU A 1 217 ? -13.859 -13.420 10.525 1.00 98.31 217 GLU A N 1
ATOM 1738 C CA . GLU A 1 217 ? -14.592 -14.498 11.196 1.00 98.31 217 GLU A CA 1
ATOM 1739 C C . GLU A 1 217 ? -14.420 -14.432 12.718 1.00 98.31 217 GLU A C 1
ATOM 1741 O O . GLU A 1 217 ? -15.412 -14.476 13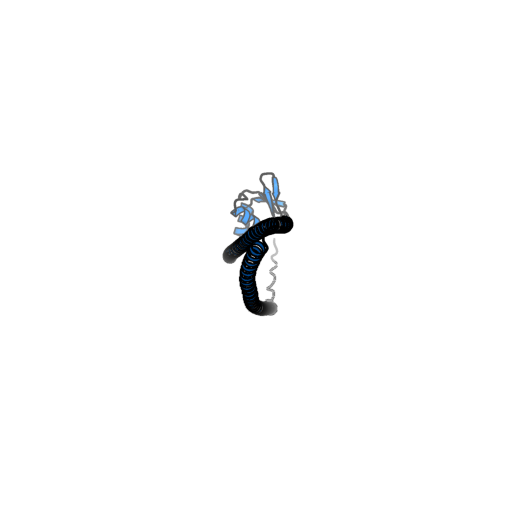.451 1.00 98.31 217 GLU A O 1
ATOM 1746 N N . GLU A 1 218 ? -13.194 -14.234 13.202 1.00 97.25 218 GLU A N 1
ATOM 1747 C CA . GLU A 1 218 ? -12.888 -14.065 14.625 1.00 97.25 218 GLU A CA 1
ATOM 1748 C C . GLU A 1 218 ? -13.600 -12.846 15.221 1.00 97.25 218 GLU A C 1
ATOM 1750 O O . GLU A 1 218 ? -14.248 -12.953 16.266 1.00 97.25 218 GLU A O 1
ATOM 1755 N N . ALA A 1 219 ? -13.577 -11.705 14.527 1.00 93.94 219 ALA A N 1
ATOM 1756 C CA . ALA A 1 219 ? -14.308 -10.509 14.932 1.00 93.94 219 ALA A CA 1
ATOM 1757 C C . ALA A 1 219 ? -15.824 -10.758 14.974 1.00 93.94 219 ALA A C 1
ATOM 1759 O O . ALA A 1 219 ? -16.516 -10.286 15.881 1.00 93.94 219 ALA A O 1
ATOM 1760 N N . HIS A 1 220 ? -16.360 -11.526 14.023 1.00 97.81 220 HIS A N 1
ATOM 1761 C CA . HIS A 1 220 ? -17.773 -11.889 14.021 1.00 97.81 220 HIS A CA 1
ATOM 1762 C C . HIS A 1 220 ? -18.130 -12.815 15.195 1.00 97.81 220 HIS A C 1
ATOM 1764 O O . HIS A 1 220 ? -19.190 -12.646 15.805 1.00 97.81 220 HIS A O 1
ATOM 1770 N N . LEU A 1 221 ? -17.268 -13.775 15.536 1.00 98.31 221 LEU A N 1
ATOM 1771 C CA . LEU A 1 221 ? -17.445 -14.642 16.704 1.00 98.31 221 LEU A CA 1
ATOM 1772 C C . LEU A 1 221 ? -17.358 -13.849 18.012 1.00 98.31 221 LEU A C 1
ATOM 1774 O O . LEU A 1 221 ? -18.185 -14.052 18.899 1.00 98.31 221 LEU A O 1
ATOM 1778 N N . ALA A 1 222 ? -16.419 -12.909 18.120 1.00 95.38 222 ALA A N 1
ATOM 1779 C CA . ALA A 1 222 ? -16.294 -12.030 19.278 1.00 95.38 222 ALA A CA 1
ATOM 1780 C C . ALA A 1 222 ? -17.557 -11.178 19.487 1.00 95.38 222 ALA A C 1
ATOM 1782 O O . ALA A 1 222 ? -18.057 -11.097 20.606 1.00 95.38 222 ALA A O 1
ATOM 1783 N N . ARG A 1 223 ? -18.131 -10.619 18.411 1.00 96.69 223 ARG A N 1
ATOM 1784 C CA . ARG A 1 223 ? -19.408 -9.883 18.474 1.00 96.69 223 ARG A CA 1
ATOM 1785 C C . ARG A 1 223 ? -20.570 -10.758 18.942 1.00 96.69 223 ARG A C 1
ATOM 1787 O O . ARG A 1 223 ? -21.372 -10.299 19.745 1.00 96.69 223 ARG A O 1
ATOM 1794 N N . LYS A 1 224 ? -20.654 -12.011 18.475 1.00 98.31 224 LYS A N 1
ATOM 1795 C CA . LYS A 1 224 ? -21.682 -12.958 18.944 1.00 98.31 224 LYS A CA 1
ATOM 1796 C C . LYS A 1 224 ? -21.537 -13.249 20.437 1.00 98.31 224 LYS A C 1
ATOM 1798 O O . LYS A 1 224 ? -22.515 -13.147 21.162 1.00 98.31 224 LYS A O 1
ATOM 1803 N N . ARG A 1 225 ? -20.314 -13.527 20.901 1.00 98.00 225 ARG A N 1
ATOM 1804 C CA . ARG A 1 225 ? -20.032 -13.757 22.328 1.00 98.00 225 ARG A CA 1
ATOM 1805 C C . ARG A 1 225 ? -20.374 -12.541 23.185 1.00 98.00 225 ARG A C 1
ATOM 1807 O O . ARG A 1 225 ? -20.909 -12.702 24.274 1.00 98.00 225 ARG A O 1
ATOM 1814 N N . LEU A 1 226 ? -20.080 -11.332 22.703 1.00 96.81 226 LEU A N 1
ATOM 1815 C CA . LEU A 1 226 ? -20.445 -10.104 23.407 1.00 96.81 226 LEU A CA 1
ATOM 1816 C C . LEU A 1 226 ? -21.969 -9.976 23.541 1.00 96.81 226 LEU A C 1
ATOM 1818 O O . LEU A 1 226 ? -22.450 -9.746 24.644 1.00 96.81 226 LEU A O 1
ATOM 1822 N N . ALA A 1 227 ? -22.713 -10.213 22.458 1.00 97.44 227 ALA A N 1
ATOM 1823 C CA . ALA A 1 227 ? -24.176 -10.197 22.482 1.00 97.44 227 ALA A CA 1
ATOM 1824 C C . ALA A 1 227 ? -24.758 -11.248 23.449 1.00 97.44 227 ALA A C 1
ATOM 1826 O O . ALA A 1 227 ? -25.680 -10.950 24.200 1.00 97.44 227 ALA A O 1
ATOM 1827 N N . GLU A 1 228 ? -24.185 -12.456 23.501 1.00 98.19 228 GLU A N 1
ATOM 1828 C CA . GLU A 1 228 ? -24.587 -13.496 24.463 1.00 98.19 228 GLU A CA 1
ATOM 1829 C C . GLU A 1 228 ? -24.362 -13.059 25.922 1.00 98.19 228 GLU A C 1
ATOM 1831 O O . GLU A 1 228 ? -25.206 -13.304 26.786 1.00 98.19 228 GLU A O 1
ATOM 1836 N N . VAL A 1 229 ? -23.239 -12.390 26.207 1.00 98.00 229 VAL A N 1
ATOM 1837 C CA . VAL A 1 229 ? -22.941 -11.847 27.543 1.00 98.00 229 VAL A CA 1
ATOM 1838 C C . VAL A 1 229 ? -23.900 -10.708 27.903 1.00 98.00 229 VAL A C 1
ATOM 1840 O O . VAL A 1 229 ? -24.373 -10.648 29.040 1.00 98.00 229 VAL A O 1
ATOM 1843 N N . GLU A 1 230 ? -24.221 -9.829 26.954 1.00 97.25 230 GLU A N 1
ATOM 1844 C CA . GLU A 1 230 ? -25.206 -8.757 27.136 1.00 97.25 230 GLU A CA 1
ATOM 1845 C C . GLU A 1 230 ? -26.602 -9.321 27.434 1.00 97.25 230 GLU A C 1
ATOM 1847 O O . GLU A 1 230 ? -27.249 -8.893 28.394 1.00 97.25 230 GLU A O 1
ATOM 1852 N N . ASP A 1 231 ? -27.043 -10.335 26.689 1.00 98.50 231 ASP A N 1
ATOM 1853 C CA . ASP A 1 231 ? -28.320 -11.013 26.922 1.00 98.50 231 ASP A CA 1
ATOM 1854 C C . ASP A 1 231 ? -28.362 -11.692 28.297 1.00 98.50 231 ASP A C 1
ATOM 1856 O O . ASP A 1 231 ? -29.347 -11.551 29.033 1.00 98.50 231 ASP A O 1
ATOM 1860 N N . ALA A 1 232 ? -27.284 -12.378 28.688 1.00 98.19 232 ALA A N 1
ATOM 1861 C CA . ALA A 1 232 ? -27.162 -12.981 30.013 1.00 98.19 232 ALA A CA 1
ATOM 1862 C C . ALA A 1 232 ? -27.228 -11.922 31.128 1.00 98.19 232 ALA A C 1
ATOM 1864 O O . ALA A 1 232 ? -27.914 -12.113 32.137 1.00 98.19 232 ALA A O 1
ATOM 1865 N N . HIS A 1 233 ? -26.578 -10.771 30.935 1.00 98.00 233 HIS A N 1
ATOM 1866 C CA . HIS A 1 233 ? -26.651 -9.651 31.869 1.00 98.00 233 HIS A CA 1
ATOM 1867 C C . HIS A 1 233 ? -28.075 -9.085 31.974 1.00 98.00 233 HIS A C 1
ATOM 1869 O O . HIS A 1 233 ? -28.579 -8.868 33.078 1.00 98.00 233 HIS A O 1
ATOM 1875 N N . 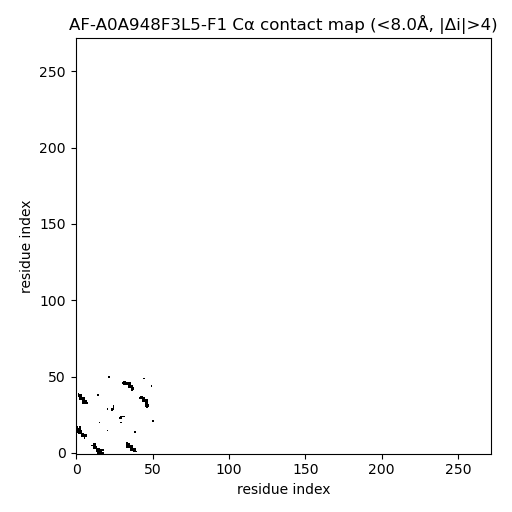LEU A 1 234 ? -28.771 -8.900 30.849 1.00 98.12 234 LEU A N 1
ATOM 1876 C CA . LEU A 1 234 ? -30.160 -8.434 30.838 1.00 98.12 234 LEU A CA 1
ATOM 1877 C C . LEU A 1 234 ? -31.105 -9.411 31.549 1.00 98.12 234 LEU A C 1
ATOM 1879 O O . LEU A 1 234 ? -32.001 -8.976 32.278 1.00 98.12 234 LEU A O 1
ATOM 1883 N N . GLN A 1 235 ? -30.916 -10.720 31.367 1.00 98.31 235 GLN A N 1
ATOM 1884 C CA . GLN A 1 235 ? -31.673 -11.746 32.092 1.00 98.31 235 GLN A CA 1
ATOM 1885 C C . GLN A 1 235 ? -31.419 -11.675 33.599 1.00 98.31 235 GLN A C 1
ATOM 1887 O O . GLN A 1 235 ? -32.370 -11.703 34.384 1.00 98.31 235 GLN A O 1
ATOM 1892 N N . LEU A 1 236 ? -30.159 -11.505 34.005 1.00 98.19 236 LEU A N 1
ATOM 1893 C CA . LEU A 1 236 ? -29.793 -11.344 35.407 1.00 98.19 236 LEU A CA 1
ATOM 1894 C C . LEU A 1 236 ? -30.483 -10.115 36.019 1.00 98.19 236 LEU A C 1
ATOM 1896 O O . LEU A 1 236 ? -31.145 -10.232 37.050 1.00 98.19 236 LEU A O 1
ATOM 1900 N N . VAL A 1 237 ? -30.425 -8.957 35.354 1.00 98.25 237 VAL A N 1
ATOM 1901 C CA . VAL A 1 237 ? -31.095 -7.724 35.808 1.00 98.25 237 VAL A CA 1
ATOM 1902 C C . VAL A 1 237 ? -32.612 -7.910 35.922 1.00 98.25 237 VAL A C 1
ATOM 1904 O O . VAL A 1 237 ? -33.209 -7.460 36.903 1.00 98.25 237 VAL A O 1
ATOM 1907 N N . LYS A 1 238 ? -33.250 -8.596 34.964 1.00 98.31 238 LYS A N 1
ATOM 1908 C CA . LYS A 1 238 ? -34.682 -8.938 35.045 1.00 98.31 238 LYS A CA 1
ATOM 1909 C C . LYS A 1 238 ? -34.984 -9.806 36.268 1.00 98.31 238 LYS A C 1
ATOM 1911 O O . LYS A 1 238 ? -35.894 -9.475 37.022 1.00 98.31 238 LYS A O 1
ATOM 1916 N N . SER A 1 239 ? -34.182 -10.843 36.512 1.00 98.19 239 SER A N 1
ATOM 1917 C CA . SER A 1 239 ? -34.359 -11.741 37.662 1.00 98.19 239 SER A CA 1
ATOM 1918 C C . SER A 1 239 ? -34.230 -11.010 39.005 1.00 98.19 239 SER A C 1
ATOM 1920 O O . SER A 1 239 ? -35.025 -11.243 39.916 1.00 98.19 239 SER A O 1
ATOM 1922 N N . TYR A 1 240 ? -33.302 -10.050 39.111 1.00 98.00 240 TYR A N 1
ATOM 1923 C CA . TYR A 1 240 ? -33.157 -9.213 40.303 1.00 98.00 240 TYR A CA 1
ATOM 1924 C C . TYR A 1 240 ? -34.347 -8.276 40.503 1.00 98.00 240 TYR A C 1
ATOM 1926 O O . TYR A 1 240 ? -34.799 -8.111 41.636 1.00 98.00 240 TYR A O 1
ATO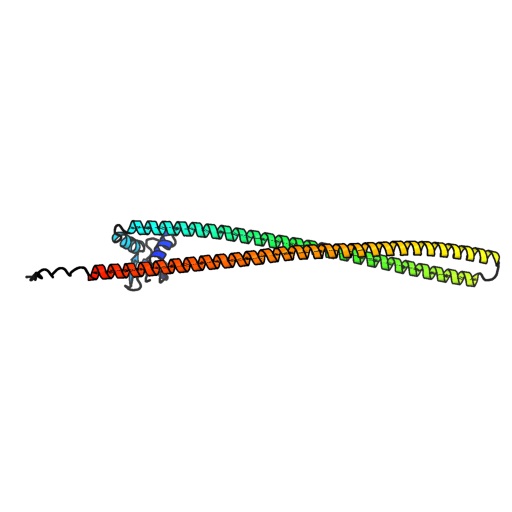M 1934 N N . ARG A 1 241 ? -34.877 -7.679 39.426 1.00 98.31 241 ARG A N 1
ATOM 1935 C CA . ARG A 1 241 ? -36.091 -6.849 39.505 1.00 98.31 241 ARG A CA 1
ATOM 1936 C C . ARG A 1 241 ? -37.281 -7.665 39.993 1.00 98.31 241 ARG A C 1
ATOM 1938 O O . ARG A 1 241 ? -37.929 -7.262 40.950 1.00 98.31 241 ARG A O 1
ATOM 1945 N N . GLU A 1 242 ? -37.505 -8.845 39.420 1.00 98.38 242 GLU A N 1
ATOM 1946 C CA . GLU A 1 242 ? -38.585 -9.737 39.853 1.00 98.38 242 GLU A CA 1
ATOM 1947 C C . GLU A 1 242 ? -38.444 -10.163 41.321 1.00 98.38 242 GLU A C 1
ATOM 1949 O O . GLU A 1 242 ? -39.440 -10.238 42.044 1.00 98.38 242 GLU A O 1
ATOM 1954 N N . LEU A 1 243 ? -37.218 -10.441 41.778 1.00 98.12 243 LEU A N 1
ATOM 1955 C CA . LEU A 1 243 ? -36.946 -10.792 43.171 1.00 98.12 243 LEU A CA 1
ATOM 1956 C C . LEU A 1 243 ? -37.205 -9.609 44.111 1.00 98.12 243 LEU A C 1
ATOM 1958 O O . LEU A 1 243 ? -37.829 -9.793 45.156 1.00 98.12 243 LEU A O 1
ATOM 1962 N N . ASN A 1 244 ? -36.799 -8.399 43.722 1.00 98.06 244 ASN A N 1
ATOM 1963 C CA . ASN A 1 244 ? -37.093 -7.176 44.466 1.00 98.06 244 ASN A CA 1
ATOM 1964 C C . ASN A 1 244 ? -38.609 -6.914 44.542 1.00 98.06 244 ASN A C 1
ATOM 1966 O O . ASN A 1 244 ? -39.144 -6.682 45.623 1.00 98.06 244 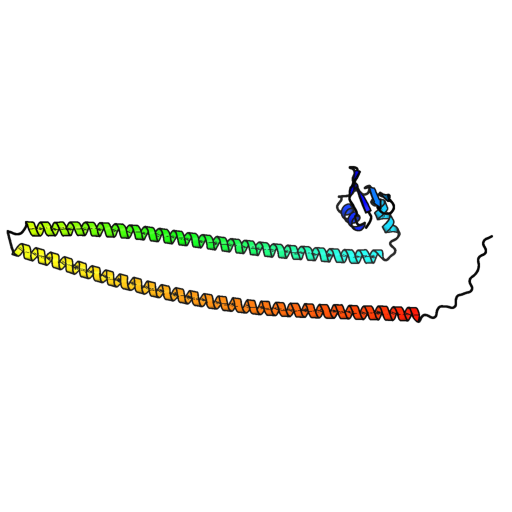ASN A O 1
ATOM 1970 N N . ASP A 1 245 ? -39.338 -7.078 43.436 1.00 98.25 245 ASP A N 1
ATOM 1971 C CA . ASP A 1 245 ? -40.800 -6.932 43.405 1.00 98.25 245 ASP A CA 1
ATOM 1972 C C . ASP A 1 245 ? -41.510 -7.966 44.292 1.00 98.25 245 ASP A C 1
ATOM 1974 O O . ASP A 1 245 ? -42.559 -7.692 44.882 1.00 98.25 245 ASP A O 1
ATOM 1978 N N . ARG A 1 246 ? -40.979 -9.192 44.384 1.00 98.31 246 ARG A N 1
ATOM 1979 C CA . ARG A 1 246 ? -41.483 -10.213 45.320 1.00 98.31 246 ARG A CA 1
ATOM 1980 C C . ARG A 1 246 ? -41.190 -9.829 46.766 1.00 98.31 246 ARG A C 1
ATOM 1982 O O . ARG A 1 246 ? -42.060 -9.996 47.615 1.00 98.31 246 ARG A O 1
ATOM 1989 N N . TYR A 1 247 ? -39.999 -9.304 47.036 1.00 97.94 247 TYR A N 1
ATOM 1990 C CA . TYR A 1 247 ? -39.610 -8.839 48.362 1.00 97.94 247 TYR A CA 1
ATOM 1991 C C . TYR A 1 247 ? -40.485 -7.671 48.838 1.00 97.94 247 TYR A C 1
ATOM 1993 O O . TYR A 1 247 ? -41.000 -7.715 49.955 1.00 97.94 247 TYR A O 1
ATOM 2001 N N . ILE A 1 248 ? -40.732 -6.675 47.980 1.00 96.94 248 ILE A N 1
ATOM 2002 C CA . ILE A 1 248 ? -41.645 -5.558 48.264 1.00 96.94 248 ILE A CA 1
ATOM 2003 C C . ILE A 1 248 ? -43.045 -6.088 48.594 1.00 96.94 248 ILE A C 1
ATOM 2005 O O . ILE A 1 248 ? -43.584 -5.757 49.649 1.00 96.94 248 ILE A O 1
ATOM 2009 N N . ARG A 1 249 ? -43.596 -6.988 47.768 1.00 98.00 249 ARG A N 1
ATOM 2010 C CA . ARG A 1 249 ? -44.911 -7.606 48.019 1.00 98.00 249 ARG A CA 1
ATOM 2011 C C . ARG A 1 249 ? -44.967 -8.386 49.335 1.00 98.00 249 ARG A C 1
ATOM 2013 O O . ARG A 1 249 ? -45.936 -8.260 50.077 1.00 98.00 249 ARG A O 1
ATOM 2020 N N . ALA A 1 250 ? -43.939 -9.175 49.646 1.00 96.62 250 ALA A N 1
ATOM 2021 C CA . ALA A 1 250 ? -43.866 -9.921 50.903 1.00 96.62 250 ALA A CA 1
ATOM 2022 C C . ALA A 1 250 ? -43.807 -8.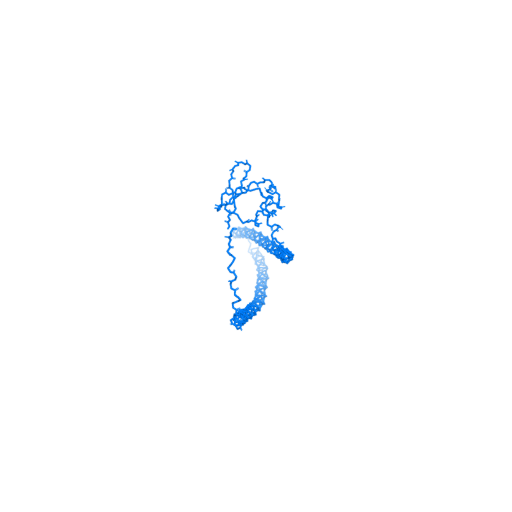979 52.117 1.00 96.62 250 ALA A C 1
ATOM 2024 O O . ALA A 1 250 ? -44.470 -9.218 53.127 1.00 96.62 250 ALA A O 1
ATOM 2025 N N . ARG A 1 251 ? -43.064 -7.872 52.002 1.00 97.31 251 ARG A N 1
ATOM 2026 C CA . ARG A 1 251 ? -43.002 -6.826 53.027 1.00 97.31 251 ARG A CA 1
ATOM 2027 C C . ARG A 1 251 ? -44.359 -6.149 53.225 1.00 97.31 251 ARG A C 1
ATOM 2029 O O . ARG A 1 251 ? -44.777 -5.975 54.365 1.00 97.31 251 ARG A O 1
ATOM 2036 N N . GLU A 1 252 ? -45.059 -5.796 52.151 1.00 95.81 252 GLU A N 1
ATOM 2037 C CA . GLU A 1 252 ? -46.402 -5.202 52.217 1.00 95.81 252 GLU A CA 1
ATOM 2038 C C . GLU A 1 252 ? -47.418 -6.147 52.872 1.00 95.81 252 GLU A C 1
ATOM 2040 O O . GLU A 1 252 ? -48.186 -5.723 53.735 1.00 95.81 252 GLU A O 1
ATOM 2045 N N . GLN A 1 253 ? -47.378 -7.440 52.536 1.00 95.44 253 GLN A N 1
ATOM 2046 C CA . GLN A 1 253 ? -48.217 -8.461 53.171 1.00 95.44 253 GLN A CA 1
ATOM 2047 C C . GLN A 1 253 ? -47.910 -8.622 54.665 1.00 95.44 253 GLN A C 1
ATOM 2049 O O . GLN A 1 253 ? -48.836 -8.740 55.464 1.00 95.44 253 GLN A O 1
ATOM 2054 N N . ALA A 1 254 ? -46.634 -8.586 55.066 1.00 94.19 254 ALA A N 1
ATOM 2055 C CA . ALA A 1 254 ? -46.243 -8.651 56.475 1.00 94.19 254 ALA A CA 1
ATOM 2056 C C . ALA A 1 254 ? -46.739 -7.433 57.277 1.00 94.19 254 ALA A C 1
ATOM 2058 O O . ALA A 1 254 ? -47.157 -7.582 58.424 1.00 94.19 254 ALA A O 1
ATOM 2059 N N . VAL A 1 255 ? -46.743 -6.242 56.666 1.00 93.75 255 VAL A N 1
ATOM 2060 C CA . VAL A 1 255 ? -47.293 -5.017 57.273 1.00 93.75 255 VAL A CA 1
ATOM 2061 C C . VAL A 1 255 ? -48.822 -5.080 57.369 1.00 93.75 255 VAL A C 1
ATOM 2063 O O . VAL A 1 255 ? -49.378 -4.704 58.396 1.00 93.75 255 VAL A O 1
ATOM 2066 N N . GLN A 1 256 ? -49.516 -5.589 56.345 1.00 90.56 256 GLN A N 1
ATOM 2067 C CA . GLN A 1 256 ? -50.977 -5.764 56.376 1.00 90.56 256 GLN A CA 1
ATOM 2068 C C . GLN A 1 256 ? -51.432 -6.870 57.343 1.00 90.56 256 GLN A C 1
ATOM 2070 O O . GLN A 1 256 ? -52.518 -6.784 57.910 1.00 90.56 256 GLN A O 1
ATOM 2075 N N . GLY A 1 257 ? -50.610 -7.906 57.533 1.00 82.38 257 GLY A N 1
ATOM 2076 C CA . GLY A 1 257 ? -50.872 -9.025 58.437 1.00 82.38 257 GLY A CA 1
ATOM 2077 C C . GLY A 1 257 ? -50.562 -8.744 59.909 1.00 82.38 257 GLY A C 1
ATOM 2078 O O . GLY A 1 257 ? -50.907 -9.569 60.755 1.00 82.38 257 GLY A O 1
ATOM 2079 N N . GLN A 1 258 ? -49.940 -7.607 60.247 1.00 76.31 258 GLN A N 1
ATOM 2080 C CA . GLN A 1 258 ? -49.819 -7.183 61.640 1.00 76.31 258 GLN A CA 1
ATOM 2081 C C . GLN A 1 258 ? -51.212 -6.784 62.151 1.00 76.31 258 GLN A C 1
ATOM 2083 O O . GLN A 1 258 ? -51.761 -5.786 61.676 1.00 76.31 258 GLN A O 1
ATOM 2088 N N . PRO A 1 259 ? -51.809 -7.526 63.108 1.00 64.94 259 PRO A N 1
ATOM 2089 C CA . PRO A 1 259 ? -53.085 -7.135 63.683 1.00 64.94 259 PRO A CA 1
ATOM 2090 C C . PRO A 1 259 ? -52.896 -5.750 64.287 1.00 64.94 259 PRO A C 1
ATOM 2092 O O . PRO A 1 259 ? -52.049 -5.565 65.164 1.00 64.94 259 PRO A O 1
ATOM 2095 N N . THR A 1 260 ? -53.648 -4.771 63.782 1.00 63.59 260 THR A N 1
ATOM 2096 C CA . THR A 1 260 ? -53.675 -3.417 64.330 1.00 63.59 260 THR A CA 1
ATOM 2097 C C . THR A 1 260 ? -53.882 -3.548 65.829 1.00 63.59 260 THR A C 1
ATOM 2099 O O . THR A 1 260 ? -54.953 -3.981 66.262 1.00 63.59 260 THR A O 1
ATOM 2102 N N . ALA A 1 261 ? -52.838 -3.256 66.609 1.00 55.12 261 ALA A N 1
ATOM 2103 C CA . ALA A 1 261 ? -52.916 -3.323 68.056 1.00 55.12 261 ALA A CA 1
ATOM 2104 C C . ALA A 1 261 ? -54.154 -2.517 68.485 1.00 55.12 261 ALA A C 1
ATOM 2106 O O . ALA A 1 261 ? -54.324 -1.388 68.004 1.00 55.12 261 ALA A O 1
ATOM 2107 N N . PRO A 1 262 ? -55.057 -3.094 69.303 1.00 59.09 262 PRO A N 1
ATOM 2108 C CA . PRO A 1 262 ? -56.288 -2.428 69.688 1.00 59.09 262 PRO A CA 1
ATOM 2109 C C . PRO A 1 262 ? -55.921 -1.073 70.271 1.00 59.09 262 PRO A C 1
ATOM 2111 O O . PRO A 1 262 ? -55.061 -0.964 71.145 1.00 59.09 262 PRO A O 1
ATOM 2114 N N . THR A 1 263 ? -56.527 -0.039 69.703 1.00 57.84 263 THR A N 1
ATOM 2115 C CA . THR A 1 263 ? -56.261 1.358 70.011 1.00 57.84 263 THR A CA 1
ATOM 2116 C C . THR A 1 263 ? -56.450 1.546 71.513 1.00 57.84 263 THR A C 1
ATOM 2118 O O . THR A 1 263 ? -57.575 1.556 72.011 1.00 57.84 263 THR A O 1
ATOM 2121 N N . GLY A 1 264 ? -55.338 1.619 72.248 1.00 60.12 264 GLY A N 1
ATOM 2122 C CA . GLY A 1 264 ? -55.357 1.869 73.681 1.00 60.12 264 GLY A CA 1
ATOM 2123 C C . GLY A 1 264 ? -56.115 3.170 73.972 1.00 60.12 264 GLY A C 1
ATOM 2124 O O . GLY A 1 264 ? -56.072 4.099 73.156 1.00 60.12 264 GLY A O 1
ATOM 2125 N N . PRO A 1 265 ? -56.848 3.243 75.096 1.00 56.97 265 PRO A N 1
ATOM 2126 C CA . PRO A 1 265 ? -57.771 4.329 75.388 1.00 56.97 265 PRO A CA 1
ATOM 2127 C C . PRO A 1 265 ? -57.069 5.686 75.305 1.00 56.97 265 PRO A C 1
ATOM 2129 O O . PRO A 1 265 ? -56.074 5.958 75.973 1.00 56.97 265 PRO A O 1
ATOM 2132 N N . ARG A 1 266 ? -57.619 6.542 74.446 1.00 52.06 266 ARG A N 1
ATOM 2133 C CA . ARG A 1 266 ? -57.154 7.896 74.151 1.00 52.06 266 ARG A CA 1
ATOM 2134 C C . ARG A 1 266 ? -57.307 8.760 75.411 1.00 52.06 266 ARG A C 1
ATOM 2136 O O . ARG A 1 266 ? -58.391 9.278 75.674 1.00 52.06 266 ARG A O 1
ATOM 2143 N N . ILE A 1 267 ? -56.243 8.894 76.204 1.00 57.06 267 ILE A N 1
ATOM 2144 C CA . ILE A 1 267 ? -56.218 9.775 77.380 1.00 57.06 267 ILE A CA 1
ATOM 2145 C C . ILE A 1 267 ? -56.325 11.221 76.880 1.00 57.06 267 ILE A C 1
ATOM 2147 O O . ILE A 1 267 ? -55.395 11.772 76.293 1.00 57.06 267 ILE A O 1
ATOM 2151 N N . LYS A 1 268 ? -57.498 11.827 77.076 1.00 54.88 268 LYS A N 1
ATOM 2152 C CA . LYS A 1 268 ? -57.734 13.254 76.849 1.00 54.88 268 LYS A CA 1
ATOM 2153 C C . LYS A 1 268 ? -57.024 14.030 77.960 1.00 54.88 268 LYS A C 1
ATOM 2155 O O . LYS A 1 268 ? -57.558 14.153 79.055 1.00 54.88 268 LYS A O 1
ATOM 2160 N N . LEU A 1 269 ? -55.827 14.542 77.688 1.00 50.88 269 LEU A N 1
ATOM 2161 C CA . LEU A 1 269 ? -55.198 15.549 78.543 1.00 50.88 269 LEU A CA 1
ATOM 2162 C C . LEU A 1 269 ? -55.922 16.883 78.326 1.00 50.88 269 LEU A C 1
ATOM 2164 O O . LEU A 1 269 ? -55.676 17.597 77.354 1.00 50.88 269 LEU A O 1
ATOM 2168 N N . THR A 1 270 ? -56.862 17.191 79.215 1.00 53.03 270 THR A N 1
ATOM 2169 C CA . THR A 1 270 ? -57.433 18.530 79.370 1.00 53.03 270 THR A CA 1
ATOM 2170 C C . THR A 1 270 ? -56.365 19.440 79.965 1.00 53.03 270 THR A C 1
ATOM 2172 O O . THR A 1 270 ? -55.899 19.204 81.078 1.00 53.03 270 THR A O 1
ATOM 2175 N N . ARG A 1 271 ? -55.955 20.453 79.200 1.00 53.50 271 ARG A N 1
ATOM 2176 C CA . ARG A 1 271 ? -55.045 21.513 79.640 1.00 53.50 271 ARG A CA 1
ATOM 2177 C C . ARG A 1 271 ? -55.870 22.565 80.388 1.00 53.50 271 ARG A C 1
ATOM 2179 O O . ARG A 1 271 ? -56.786 23.135 79.797 1.00 53.50 271 ARG A O 1
ATOM 2186 N N . SER A 1 272 ? -55.554 22.762 81.661 1.00 55.75 272 SER A N 1
ATOM 2187 C CA . SER A 1 272 ? -55.993 23.870 82.520 1.00 55.75 272 SER A CA 1
ATOM 2188 C C . SER A 1 272 ? -54.831 24.819 82.751 1.00 55.75 272 SER A C 1
ATOM 2190 O O . SER A 1 272 ? -53.712 24.283 82.930 1.00 55.75 272 SER A O 1
#

Solvent-accessible surface area (backbone atoms only — not comparable to full-atom values): 15093 Å² total; per-residue (Å²): 118,43,34,28,38,42,47,98,88,69,49,78,50,67,74,36,47,73,69,57,53,52,51,37,42,72,73,62,80,38,61,60,76,36,43,28,30,34,68,85,76,69,46,74,43,36,43,48,56,61,58,50,60,57,62,75,73,56,54,90,65,52,65,58,54,52,52,53,50,54,52,51,52,51,52,51,51,52,50,50,52,50,52,55,49,51,51,50,51,54,50,52,52,50,52,50,52,52,50,54,50,53,52,52,52,53,52,52,50,51,52,51,52,54,51,51,54,51,50,53,54,49,52,54,53,50,55,51,52,52,54,50,51,51,52,51,53,51,52,52,53,51,51,52,52,52,59,64,71,61,76,80,84,56,74,66,63,51,51,53,52,50,52,49,53,50,52,54,49,50,53,50,48,54,51,48,50,51,50,50,52,51,51,52,48,54,53,49,53,51,50,55,50,51,51,51,53,51,52,52,51,54,50,52,49,54,53,51,51,54,50,53,51,49,52,52,52,50,52,51,51,52,52,52,53,48,51,52,52,50,53,53,49,53,51,50,54,50,53,51,51,54,50,49,56,50,50,52,52,52,52,52,50,55,62,70,66,49,76,76,72,77,81,68,84,81,79,79,82,79,87,128

Nearest PDB structures (foldseek):
  7rup-assembly1_A  TM=7.229E-01  e=1.007E-02  Homo sapiens
  7ruq-assembly2_C  TM=7.733E-01  e=5.269E-02  Homo sapiens
  7vcf-assembly1_Q  TM=5.510E-01  e=9.959E-02  Chlamydomonas reinhardtii

Secondary structure (DSSP, 8-state):
--EEEE-TTS-EEEEE-HHHHHHHHHHTSS-TT-EEEETTT--EEEHHHHHHHHHSS--TTHHHHHHHHHHHHHHHHHHHHHHHHHHHHHHHHHHHHHHHHHHHHHHHHHHHHHHHHHHHHHHHHHHHHHHHHHHHHHHHHHHHHHHHHTTTS-HHHHHHHHHHHHHHHHHHHHHHHHHHHHHHHHHHHHHHHHHHHHHHHHHHHHHHHHHHHHHHHHHHHHHHHHHHHHHHHHHHHHHHHHHHHHHHHHHHHHHHTS--------------

Foldseek 3Di:
DFKWWQDPVRDIHDDDDLVVLVVCVVVVVDPQQTWMAGRVVRDIDGNVVVVVVVVVPDDPCVVVVVVVVVVVVVVVVVVVVVVVVVVVVVVVVVVVVVVVVVVVVVVVVVVVVVVVVVVVVVVVVVVVVVVVVVVVVVVVVVVVVVVVVVPDDDPVVVVVVVVVVVVVVVVVVVVVVVVVVVVVVVVVVVVVVVVVVVVVVVVVVVVVVVVVVVVVVVVVVVVVVVVVVVVVVVVVVVVVVVVVVVVVVVVVVVVVPPPPDPPPDDPPPDDD

Mean predicted aligned error: 15.35 Å